Protein AF-A0A814T7W5-F1 (afdb_monomer_lite)

Organism: NCBI:txid392033

Radius of gyration: 27.61 Å; chains: 1; bounding box: 58×47×102 Å

Structure (mmCIF, N/CA/C/O backbone):
data_AF-A0A814T7W5-F1
#
_entry.id   AF-A0A814T7W5-F1
#
loop_
_atom_site.group_PDB
_atom_site.id
_atom_site.type_symbol
_atom_site.label_atom_id
_atom_site.label_alt_id
_atom_site.label_comp_id
_atom_site.label_asym_id
_atom_site.label_entity_id
_atom_site.label_seq_id
_atom_site.pdbx_PDB_ins_code
_atom_site.Cartn_x
_atom_site.Cartn_y
_atom_site.Cartn_z
_atom_site.occupancy
_atom_site.B_iso_or_equiv
_atom_site.auth_seq_id
_atom_site.auth_comp_id
_atom_site.auth_asym_id
_atom_site.auth_atom_id
_atom_site.pdbx_PDB_model_num
ATOM 1 N N . MET A 1 1 ? 24.801 23.770 -68.376 1.00 57.25 1 MET A N 1
ATOM 2 C CA . MET A 1 1 ? 23.727 23.859 -67.353 1.00 57.25 1 MET A CA 1
ATOM 3 C C . MET A 1 1 ? 23.152 22.511 -66.882 1.00 57.25 1 MET A C 1
ATOM 5 O O . MET A 1 1 ? 22.741 22.450 -65.734 1.00 57.25 1 MET A O 1
ATOM 9 N N . LYS A 1 2 ? 23.166 21.411 -67.661 1.00 54.59 2 LYS A N 1
ATOM 10 C CA . LYS A 1 2 ? 22.585 20.109 -67.235 1.00 54.59 2 LYS A CA 1
ATOM 11 C C . LYS A 1 2 ? 23.309 19.367 -66.087 1.00 54.59 2 LYS A C 1
ATOM 13 O O . LYS A 1 2 ? 22.660 18.614 -65.372 1.00 54.59 2 LYS A O 1
ATOM 18 N N . ASN A 1 3 ? 24.608 19.591 -65.860 1.00 55.88 3 ASN A N 1
ATOM 19 C CA . ASN A 1 3 ? 25.350 18.890 -64.792 1.00 55.88 3 ASN A CA 1
ATOM 20 C C . ASN A 1 3 ? 25.134 19.469 -63.383 1.00 55.88 3 ASN A C 1
ATOM 22 O O . ASN A 1 3 ? 25.285 18.747 -62.404 1.00 55.88 3 ASN A O 1
ATOM 26 N N . SER A 1 4 ? 24.729 20.738 -63.263 1.00 53.50 4 SER A N 1
ATOM 27 C CA . SER A 1 4 ? 24.514 21.379 -61.955 1.00 53.50 4 SER A CA 1
ATOM 28 C C . SER A 1 4 ? 23.212 20.910 -61.283 1.00 53.50 4 SER A C 1
ATOM 30 O O . SER A 1 4 ? 23.187 20.699 -60.074 1.00 53.50 4 SER A O 1
ATOM 32 N N . GLN A 1 5 ? 22.163 20.617 -62.063 1.00 58.25 5 GLN A N 1
ATOM 33 C CA . GLN A 1 5 ? 20.892 20.111 -61.524 1.00 58.25 5 GLN A CA 1
ATOM 34 C C . GLN A 1 5 ? 20.989 18.687 -60.947 1.00 58.25 5 GLN A C 1
ATOM 36 O O . GLN A 1 5 ? 20.278 18.377 -59.996 1.00 58.25 5 GLN A O 1
ATOM 41 N N . ARG A 1 6 ? 21.897 17.835 -61.454 1.00 60.72 6 ARG A N 1
ATOM 42 C CA . ARG A 1 6 ? 22.088 16.465 -60.934 1.00 60.72 6 ARG A CA 1
ATOM 43 C C . ARG A 1 6 ? 22.753 16.423 -59.556 1.00 60.72 6 ARG A C 1
ATOM 45 O O . ARG A 1 6 ? 22.450 15.539 -58.759 1.00 60.72 6 ARG A O 1
ATOM 52 N N . LEU A 1 7 ? 23.636 17.378 -59.262 1.00 65.00 7 LEU A N 1
ATOM 53 C CA . LEU A 1 7 ? 24.309 17.467 -57.961 1.00 65.00 7 LEU A CA 1
ATOM 54 C C . LEU A 1 7 ? 23.366 17.978 -56.866 1.00 65.00 7 LEU A C 1
ATOM 56 O O . LEU A 1 7 ? 23.460 17.535 -55.721 1.00 65.00 7 LEU A O 1
ATOM 60 N N . LEU A 1 8 ? 22.419 18.853 -57.214 1.00 66.75 8 LEU A N 1
ATOM 61 C CA . LEU A 1 8 ? 21.432 19.357 -56.258 1.00 66.75 8 LEU A CA 1
ATOM 62 C C . LEU A 1 8 ? 20.451 18.253 -55.826 1.00 66.75 8 LEU A C 1
ATOM 64 O O . LEU A 1 8 ? 20.196 18.085 -54.636 1.00 66.75 8 LEU A O 1
ATOM 68 N N . SER A 1 9 ? 19.966 17.441 -56.772 1.00 70.31 9 SER A N 1
ATOM 69 C CA . SER A 1 9 ? 19.038 16.339 -56.477 1.00 70.31 9 SER A CA 1
ATOM 70 C C . SER A 1 9 ? 19.662 15.232 -55.623 1.00 70.31 9 SER A C 1
ATOM 72 O O . SER A 1 9 ? 18.976 14.634 -54.799 1.00 70.31 9 SER A O 1
ATOM 74 N N . PHE A 1 10 ? 20.961 14.968 -55.790 1.00 75.06 10 PHE A N 1
ATOM 75 C CA . PHE A 1 10 ? 21.646 13.909 -55.045 1.00 75.06 10 PHE A CA 1
ATOM 76 C C . PHE A 1 10 ? 21.882 14.295 -53.578 1.00 75.06 10 PHE A C 1
ATOM 78 O O . PHE A 1 10 ? 21.654 13.486 -52.683 1.00 75.06 10 PHE A O 1
ATOM 85 N N . ASN A 1 11 ? 22.247 15.555 -53.318 1.00 78.69 11 ASN A N 1
ATOM 86 C CA . ASN A 1 11 ? 22.409 16.051 -51.951 1.00 78.69 11 ASN A CA 1
ATOM 87 C C . ASN A 1 11 ? 21.073 16.078 -51.195 1.00 78.69 11 ASN A C 1
ATOM 89 O O . ASN A 1 11 ? 21.017 15.626 -50.056 1.00 78.69 11 ASN A O 1
ATOM 93 N N . ILE A 1 12 ? 19.980 16.512 -51.835 1.00 81.06 12 ILE A N 1
ATOM 94 C CA . ILE A 1 12 ? 18.641 16.507 -51.217 1.00 81.06 12 ILE A CA 1
ATOM 95 C C . ILE A 1 12 ? 18.216 15.084 -50.825 1.00 81.06 12 ILE A C 1
ATOM 97 O O . ILE A 1 12 ? 17.694 14.881 -49.730 1.00 81.06 12 ILE A O 1
ATOM 101 N N . PHE A 1 13 ? 18.486 14.089 -51.675 1.00 81.75 13 PHE A N 1
ATOM 102 C CA . PHE A 1 13 ? 18.170 12.693 -51.372 1.00 81.75 13 PHE A CA 1
ATOM 103 C C . PHE A 1 13 ? 18.980 12.155 -50.182 1.00 81.75 13 PHE A C 1
ATOM 105 O O . PHE A 1 13 ? 18.421 11.481 -49.319 1.00 81.75 13 PHE A O 1
ATOM 112 N N . ILE A 1 14 ? 20.269 12.503 -50.084 1.00 86.38 14 ILE A N 1
ATOM 113 C CA . ILE A 1 14 ? 21.121 12.128 -48.945 1.00 86.38 14 ILE A CA 1
ATOM 114 C C . ILE A 1 14 ? 20.620 12.767 -47.647 1.00 86.38 14 ILE A C 1
ATOM 116 O O . ILE A 1 14 ? 20.502 12.062 -46.648 1.00 86.38 14 ILE A O 1
ATOM 120 N N . TYR A 1 15 ? 20.273 14.058 -47.652 1.00 85.38 15 TYR A N 1
ATOM 121 C CA . TYR A 1 15 ? 19.728 14.726 -46.464 1.00 85.38 15 TYR A CA 1
ATOM 122 C C . TYR A 1 15 ? 18.377 14.144 -46.038 1.00 85.38 15 TYR A C 1
ATOM 124 O O . TYR A 1 15 ? 18.146 13.962 -44.846 1.00 85.38 15 TYR A O 1
ATOM 132 N N . PHE A 1 16 ? 17.511 13.783 -46.988 1.00 84.19 16 PHE A N 1
ATOM 133 C CA . PHE A 1 16 ? 16.234 13.136 -46.685 1.00 84.19 16 PHE A CA 1
ATOM 134 C C . PHE A 1 16 ? 16.427 11.731 -46.091 1.00 84.19 16 PHE A C 1
ATOM 136 O O . PHE A 1 16 ? 15.786 11.382 -45.100 1.00 84.19 16 PHE A O 1
ATOM 143 N N . LEU A 1 17 ? 17.365 10.946 -46.634 1.00 84.56 17 LEU A N 1
ATOM 144 C CA . LEU A 1 17 ? 17.721 9.630 -46.101 1.00 84.56 17 LEU A CA 1
ATOM 145 C C . LEU A 1 17 ? 18.339 9.738 -44.695 1.00 84.56 17 LEU A C 1
ATOM 147 O O . LEU A 1 17 ? 17.974 8.974 -43.804 1.00 84.56 17 LEU A O 1
ATOM 151 N N . LEU A 1 18 ? 19.220 10.722 -44.473 1.00 83.69 18 LEU A N 1
ATOM 152 C CA . LEU A 1 18 ? 19.784 11.037 -43.157 1.00 83.69 18 LEU A CA 1
ATOM 153 C C . LEU A 1 18 ? 18.695 11.459 -42.170 1.00 83.69 18 LEU A C 1
ATOM 155 O O . LEU A 1 18 ? 18.697 10.964 -41.051 1.00 83.69 18 LEU A O 1
ATOM 159 N N . CYS A 1 19 ? 17.724 12.282 -42.575 1.00 78.56 19 CYS A N 1
ATOM 160 C CA . CYS A 1 19 ? 16.575 12.614 -41.733 1.00 78.56 19 CYS A CA 1
ATOM 161 C C . CYS A 1 19 ? 15.771 11.366 -41.350 1.00 78.56 19 CYS A C 1
ATOM 163 O O . CYS A 1 19 ? 15.458 11.209 -40.180 1.00 78.56 19 CYS A O 1
ATOM 165 N N . ILE A 1 20 ? 15.485 10.445 -42.275 1.00 79.31 20 ILE A N 1
ATOM 166 C CA . ILE A 1 20 ? 14.728 9.218 -41.958 1.00 79.31 20 ILE A CA 1
ATOM 167 C C . ILE A 1 20 ? 15.506 8.281 -41.022 1.00 79.31 20 ILE A C 1
ATOM 169 O O . ILE A 1 20 ? 14.910 7.649 -40.153 1.00 79.31 20 ILE A O 1
ATOM 173 N N . ILE A 1 21 ? 16.830 8.194 -41.169 1.00 77.81 21 ILE A N 1
ATOM 174 C CA . ILE A 1 21 ? 17.680 7.363 -40.301 1.00 77.81 21 ILE A CA 1
ATOM 175 C C . ILE A 1 21 ? 17.860 8.003 -38.915 1.00 77.81 21 ILE A C 1
ATOM 177 O O . ILE A 1 21 ? 17.952 7.281 -37.923 1.00 77.81 21 ILE A O 1
ATOM 181 N N . LEU A 1 22 ? 17.897 9.338 -38.847 1.00 73.69 22 LEU A N 1
ATOM 182 C CA . LEU A 1 22 ? 18.049 10.108 -37.610 1.00 73.69 22 LEU A CA 1
ATOM 183 C C . LEU A 1 22 ? 16.718 10.400 -36.904 1.00 73.69 22 LEU A C 1
ATOM 185 O O . LEU A 1 22 ? 16.737 10.831 -35.751 1.00 73.69 22 LEU A O 1
ATOM 189 N N . LEU A 1 23 ? 15.569 10.158 -37.546 1.00 67.31 23 LEU A N 1
ATOM 190 C CA . LEU A 1 23 ? 14.281 10.203 -36.865 1.00 67.31 23 LEU A CA 1
ATOM 191 C C . LEU A 1 23 ? 14.280 9.125 -35.769 1.00 67.31 23 LEU A C 1
ATOM 193 O O . LEU A 1 23 ? 14.539 7.951 -36.060 1.00 67.31 23 LEU A O 1
ATOM 197 N N . PRO A 1 24 ? 14.008 9.489 -34.503 1.00 64.00 24 PRO A N 1
ATOM 198 C CA . PRO A 1 24 ? 14.005 8.534 -33.408 1.00 64.00 24 PRO A CA 1
ATOM 199 C C . PRO A 1 24 ? 12.992 7.426 -33.717 1.00 64.00 24 PRO A C 1
ATOM 201 O O . PRO A 1 24 ? 11.791 7.670 -33.804 1.00 64.00 24 PRO A O 1
ATOM 204 N N . LYS A 1 25 ? 13.487 6.194 -33.895 1.00 57.28 25 LYS A N 1
ATOM 205 C CA . LYS A 1 25 ? 12.725 5.007 -34.336 1.00 57.28 25 LYS A CA 1
ATOM 206 C C . LYS A 1 25 ? 11.596 4.558 -33.397 1.00 57.28 25 LYS A C 1
ATOM 208 O O . LYS A 1 25 ? 10.996 3.515 -33.631 1.00 57.28 25 LYS A O 1
ATOM 213 N N . TYR A 1 26 ? 11.298 5.305 -32.341 1.00 60.06 26 TYR A N 1
ATOM 214 C CA . TYR A 1 26 ? 10.339 4.897 -31.328 1.00 60.06 26 TYR A CA 1
ATOM 215 C C . TYR A 1 26 ? 9.485 6.079 -30.883 1.00 60.06 26 TYR A C 1
ATOM 217 O O . TYR A 1 26 ? 9.823 6.791 -29.942 1.00 60.06 26 TYR A O 1
ATOM 225 N N . ILE A 1 27 ? 8.333 6.243 -31.535 1.00 62.88 27 ILE A N 1
ATOM 226 C CA . ILE A 1 27 ? 7.199 6.942 -30.929 1.00 62.88 27 ILE A CA 1
ATOM 227 C C . ILE A 1 27 ? 6.607 5.957 -29.918 1.00 62.88 27 ILE A C 1
ATOM 229 O O . ILE A 1 27 ? 5.872 5.043 -30.285 1.00 62.88 27 ILE A O 1
ATOM 233 N N . GLN A 1 28 ? 6.992 6.081 -28.649 1.00 64.38 28 GLN A N 1
ATOM 234 C CA . GLN A 1 28 ? 6.319 5.357 -27.575 1.00 64.38 28 GLN A CA 1
ATOM 235 C C . GLN A 1 28 ? 5.082 6.162 -27.170 1.00 64.38 28 GLN A C 1
ATOM 237 O O . GLN A 1 28 ? 5.193 7.275 -26.662 1.00 64.38 28 GLN A O 1
ATOM 242 N N . CYS A 1 29 ? 3.893 5.618 -27.433 1.00 69.94 29 CYS A N 1
ATOM 243 C CA . CYS A 1 29 ? 2.655 6.158 -26.885 1.00 69.94 29 CYS A CA 1
ATOM 244 C C . CYS A 1 29 ? 2.540 5.718 -25.424 1.00 69.94 29 CYS A C 1
ATOM 246 O O . CYS A 1 29 ? 2.520 4.521 -25.136 1.00 69.94 29 CYS A O 1
ATOM 248 N N . TYR A 1 30 ? 2.452 6.683 -24.514 1.00 76.06 30 TYR A N 1
ATOM 249 C CA . TYR A 1 30 ? 2.232 6.427 -23.095 1.00 76.06 30 TYR A CA 1
ATOM 250 C C . TYR A 1 30 ? 0.799 6.786 -22.730 1.00 76.06 30 TYR A C 1
ATOM 252 O O . TYR A 1 30 ? 0.283 7.818 -23.160 1.00 76.06 30 TYR A O 1
ATOM 260 N N . MET A 1 31 ? 0.166 5.942 -21.919 1.00 84.50 31 MET A N 1
ATOM 261 C CA . MET A 1 31 ? -1.113 6.275 -21.303 1.00 84.50 31 MET A CA 1
ATOM 262 C C . MET A 1 31 ? -0.867 6.821 -19.905 1.00 84.50 31 MET A C 1
ATOM 264 O O . MET A 1 31 ? -0.146 6.215 -19.110 1.00 84.50 31 MET A O 1
ATOM 268 N N . THR A 1 32 ? -1.459 7.978 -19.625 1.00 87.81 32 THR A N 1
ATOM 269 C CA . THR A 1 32 ? -1.480 8.550 -18.278 1.00 87.81 32 THR A CA 1
ATOM 270 C C . THR A 1 32 ? -2.564 7.884 -17.429 1.00 87.81 32 THR A C 1
ATOM 272 O O . THR A 1 32 ? -3.496 7.287 -17.970 1.00 87.81 32 THR A O 1
ATOM 275 N N . THR A 1 33 ? -2.457 7.986 -16.106 1.00 89.75 33 THR A N 1
ATOM 276 C CA . THR A 1 33 ? -3.439 7.429 -15.163 1.00 89.75 33 THR A CA 1
ATOM 277 C C . THR A 1 33 ? -4.143 8.538 -14.391 1.00 89.75 33 THR A C 1
ATOM 279 O O . THR A 1 33 ? -3.531 9.544 -14.041 1.00 89.75 33 THR A O 1
ATOM 282 N N . ILE A 1 34 ? -5.428 8.339 -14.092 1.00 91.44 34 ILE A N 1
ATOM 283 C CA . ILE A 1 34 ? -6.169 9.141 -13.114 1.00 91.44 34 ILE A CA 1
ATOM 284 C C . ILE A 1 34 ? -6.265 8.324 -11.830 1.00 91.44 34 ILE A C 1
ATOM 286 O O . ILE A 1 34 ? -6.771 7.203 -11.841 1.00 91.44 34 ILE A O 1
ATOM 290 N N . ILE A 1 35 ? -5.769 8.884 -10.733 1.00 9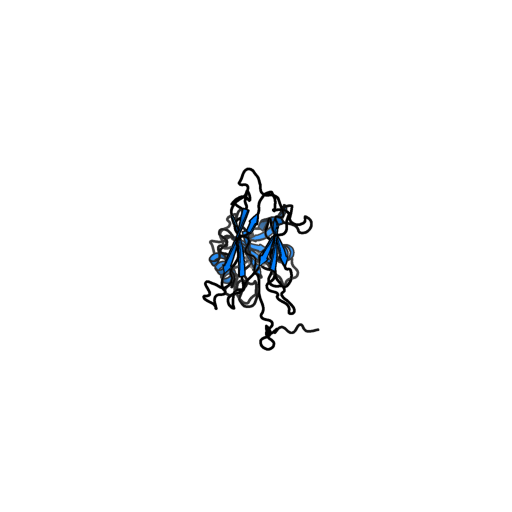2.19 35 ILE A N 1
ATOM 291 C CA . ILE A 1 35 ? -5.779 8.264 -9.413 1.00 92.19 35 ILE A CA 1
ATOM 292 C C . ILE A 1 35 ? -6.733 9.065 -8.537 1.00 92.19 35 ILE A C 1
ATOM 294 O O . ILE A 1 35 ? -6.478 10.231 -8.239 1.00 92.19 35 ILE A O 1
ATOM 298 N N . THR A 1 36 ? -7.815 8.419 -8.114 1.00 92.44 36 THR A N 1
ATOM 299 C CA . THR A 1 36 ? -8.733 8.935 -7.097 1.00 92.44 36 THR A CA 1
ATOM 300 C C . THR A 1 36 ? -8.546 8.117 -5.833 1.00 92.44 36 THR A C 1
ATOM 302 O O . THR A 1 36 ? -8.634 6.891 -5.878 1.00 92.44 36 THR A O 1
ATOM 305 N N . HIS A 1 37 ? -8.275 8.784 -4.717 1.00 90.19 37 HIS A N 1
ATOM 306 C CA . HIS A 1 37 ? -8.126 8.133 -3.423 1.00 90.19 37 HIS A CA 1
ATOM 307 C C . HIS A 1 37 ? -8.896 8.882 -2.338 1.00 90.19 37 HIS A C 1
ATOM 309 O O . HIS A 1 37 ? -9.146 10.085 -2.424 1.00 90.19 37 HIS A O 1
ATOM 315 N N . GLU A 1 38 ? -9.289 8.118 -1.328 1.00 90.12 38 GLU A N 1
ATOM 316 C CA . GLU A 1 38 ? -10.087 8.538 -0.186 1.00 90.12 38 GLU A CA 1
ATOM 317 C C . GLU A 1 38 ? -9.325 8.138 1.075 1.00 90.12 38 GLU A C 1
ATOM 319 O O . GLU A 1 38 ? -8.880 6.993 1.192 1.00 90.12 38 GLU A O 1
ATOM 324 N N . TYR A 1 39 ? -9.137 9.076 2.000 1.00 85.00 39 TYR A N 1
ATOM 325 C CA . TYR A 1 39 ? -8.422 8.826 3.249 1.00 85.00 39 TYR A CA 1
ATOM 326 C C . TYR A 1 39 ? -8.982 9.677 4.389 1.00 85.00 39 TYR A C 1
ATOM 328 O O . TYR A 1 39 ? -9.627 10.701 4.168 1.00 85.00 39 TYR A O 1
ATOM 336 N N . TYR A 1 40 ? -8.733 9.252 5.624 1.00 76.31 40 TYR A N 1
ATOM 337 C CA . TYR A 1 40 ? -9.075 10.025 6.815 1.00 76.31 40 TYR A CA 1
ATOM 338 C C . TYR A 1 40 ? -7.908 10.943 7.170 1.00 76.31 40 TYR A C 1
ATOM 340 O O . TYR A 1 40 ? -6.780 10.476 7.324 1.00 76.31 40 TYR A O 1
ATOM 348 N N . SER A 1 41 ? -8.165 12.247 7.272 1.00 72.19 41 SER A N 1
ATOM 349 C CA . SER A 1 41 ? -7.110 13.224 7.552 1.00 72.19 41 SER A CA 1
ATOM 350 C C . SER A 1 41 ? -6.902 13.410 9.062 1.00 72.19 41 SER A C 1
ATOM 352 O O . SER A 1 41 ? -7.896 13.629 9.771 1.00 72.19 41 SER A O 1
ATOM 354 N N . PRO A 1 42 ? -5.646 13.433 9.553 1.00 65.75 42 PRO A N 1
ATOM 355 C CA . PRO A 1 42 ? -5.328 13.819 10.928 1.00 65.75 42 PRO A CA 1
ATOM 356 C C . PRO A 1 42 ? -5.859 15.210 11.295 1.00 65.75 42 PRO A C 1
ATOM 358 O O . PRO A 1 42 ? -6.317 15.417 12.411 1.00 65.75 42 PRO A O 1
ATOM 361 N N . GLU A 1 43 ? -5.888 16.146 10.339 1.00 71.94 43 GLU A N 1
ATOM 362 C CA . GLU A 1 43 ? -6.405 17.512 10.540 1.00 71.94 43 GLU A CA 1
ATOM 363 C C . GLU A 1 43 ? -7.891 17.533 10.929 1.00 71.94 43 GLU A C 1
ATOM 365 O O . GLU A 1 43 ? -8.368 18.477 11.552 1.00 71.94 43 GLU A O 1
ATOM 370 N N . SER A 1 44 ? -8.625 16.476 10.573 1.00 66.50 44 SER A N 1
ATOM 371 C CA . SER A 1 44 ? -10.034 16.293 10.929 1.00 66.50 44 SER A CA 1
ATOM 372 C C . SER A 1 44 ? -10.236 15.393 12.151 1.00 66.50 44 SER A C 1
ATOM 374 O O . SER A 1 44 ? -11.350 14.920 12.373 1.00 66.50 44 SER A O 1
ATOM 376 N N . ASN A 1 45 ? -9.178 15.073 12.906 1.00 70.44 45 ASN A N 1
ATOM 377 C CA . ASN A 1 45 ? -9.191 14.020 13.929 1.00 70.44 45 ASN A CA 1
ATOM 378 C C . ASN A 1 45 ? -9.755 12.692 13.392 1.00 70.44 45 ASN A C 1
ATOM 380 O O . ASN A 1 45 ? -10.479 11.987 14.091 1.00 70.44 45 ASN A O 1
ATOM 384 N N . PHE A 1 46 ? -9.482 12.381 12.119 1.00 70.75 46 PHE A N 1
ATOM 385 C CA . PHE A 1 46 ? -9.990 11.193 11.424 1.00 70.75 46 PHE A CA 1
ATOM 386 C C . PHE A 1 46 ? -11.524 11.060 11.391 1.00 70.75 46 PHE A C 1
ATOM 388 O O . PHE A 1 46 ? -12.046 9.975 11.145 1.00 70.75 46 PHE A O 1
ATOM 395 N N . THR A 1 47 ? -12.265 12.148 11.610 1.00 65.31 47 THR A N 1
ATOM 396 C CA . THR A 1 47 ? -13.738 12.128 11.578 1.00 65.31 47 THR A CA 1
ATOM 397 C C . THR A 1 47 ? -14.286 12.273 10.163 1.00 65.31 47 THR A C 1
ATOM 399 O O . THR A 1 47 ? -15.309 11.676 9.832 1.00 65.31 47 THR A O 1
ATOM 402 N N . ASN A 1 48 ? -13.576 13.009 9.302 1.00 74.25 48 ASN A N 1
ATOM 403 C CA . ASN A 1 48 ? -14.014 13.304 7.947 1.00 74.25 48 ASN A CA 1
ATOM 404 C C . ASN A 1 48 ? -13.132 12.620 6.908 1.00 74.25 48 ASN A C 1
ATOM 406 O O . ASN A 1 48 ? -11.913 12.493 7.053 1.00 74.25 48 ASN A O 1
ATOM 410 N N . LYS A 1 49 ? -13.782 12.207 5.821 1.00 79.75 49 LYS A N 1
ATOM 411 C CA . LYS A 1 49 ? -13.103 11.656 4.657 1.00 79.75 49 LYS A CA 1
ATOM 412 C C . LYS A 1 49 ? -12.651 12.780 3.741 1.00 79.75 49 LYS A C 1
ATOM 414 O O . LYS A 1 49 ? -13.459 13.615 3.333 1.00 79.75 49 LYS A O 1
ATOM 419 N N . THR A 1 50 ? -11.380 12.752 3.382 1.00 83.88 50 THR A N 1
ATOM 420 C CA . THR A 1 50 ? -10.811 13.602 2.346 1.00 83.88 50 THR A CA 1
ATOM 421 C C . THR A 1 50 ? -10.752 12.818 1.044 1.00 83.88 50 THR A C 1
ATOM 423 O O . THR A 1 50 ? -10.359 11.652 1.025 1.00 83.88 50 THR A O 1
ATOM 426 N N . TYR A 1 51 ? -11.137 13.478 -0.046 1.00 88.75 51 TYR A N 1
ATOM 427 C CA . TYR A 1 51 ? -11.102 12.929 -1.396 1.00 88.75 51 TYR A CA 1
ATOM 428 C C . TYR A 1 51 ? -10.118 13.719 -2.234 1.00 88.75 51 TYR A C 1
ATOM 430 O O . TYR A 1 51 ? -10.146 14.949 -2.245 1.00 88.75 51 TYR A O 1
ATOM 438 N N . GLU A 1 52 ? -9.291 13.012 -2.989 1.00 89.81 52 GLU A N 1
ATOM 439 C CA . GLU A 1 52 ? -8.345 13.648 -3.886 1.00 89.81 52 GLU A CA 1
ATOM 440 C C . GLU A 1 52 ? -8.233 12.881 -5.194 1.00 89.81 52 GLU A C 1
ATOM 442 O O . GLU A 1 52 ? -8.153 11.653 -5.225 1.00 89.81 52 GLU A O 1
ATOM 447 N N . THR A 1 53 ? -8.241 13.631 -6.294 1.00 92.06 53 THR A N 1
ATOM 448 C CA . THR A 1 53 ? -8.104 13.099 -7.648 1.00 92.06 53 THR A CA 1
ATOM 449 C C . THR A 1 53 ? -6.965 13.809 -8.352 1.00 92.06 53 THR A C 1
ATOM 451 O O . THR A 1 53 ? -6.921 15.036 -8.380 1.00 92.06 53 THR A O 1
ATOM 454 N N . GLN A 1 54 ? -6.056 13.036 -8.939 1.00 90.88 54 GLN A N 1
ATOM 455 C CA . GLN A 1 54 ? -4.923 13.562 -9.688 1.00 90.88 54 GLN A CA 1
ATOM 456 C C . GLN A 1 54 ? -4.683 12.749 -10.958 1.00 90.88 54 GLN A C 1
ATOM 458 O O . GLN A 1 54 ? -4.793 11.523 -10.953 1.00 90.88 54 GLN A O 1
ATOM 463 N N . THR A 1 55 ? -4.284 13.425 -12.033 1.00 91.75 55 THR A N 1
ATOM 464 C CA . THR A 1 55 ? -3.726 12.766 -13.218 1.00 91.75 55 THR A CA 1
ATOM 465 C C . THR A 1 55 ? -2.222 12.620 -13.016 1.00 91.75 55 THR A C 1
ATOM 467 O O . THR A 1 55 ? -1.493 13.611 -13.071 1.00 91.75 55 THR A O 1
ATOM 470 N N . ASN A 1 56 ? -1.749 11.404 -12.746 1.00 89.62 56 ASN A N 1
ATOM 471 C CA . ASN A 1 56 ? -0.334 11.131 -12.519 1.00 89.62 56 ASN A CA 1
ATOM 472 C C . ASN A 1 56 ? 0.040 9.703 -12.920 1.00 89.62 56 ASN A C 1
ATOM 474 O O . ASN A 1 56 ? -0.687 8.751 -12.643 1.00 89.62 56 ASN A O 1
ATOM 478 N N . GLY A 1 57 ? 1.231 9.567 -13.493 1.00 89.44 57 GLY A N 1
ATOM 479 C CA . GLY A 1 57 ? 1.861 8.284 -13.742 1.00 89.44 57 GLY A CA 1
ATOM 480 C C . GLY A 1 57 ? 1.586 7.683 -15.113 1.00 89.44 57 GLY A C 1
ATOM 481 O O . GLY A 1 57 ? 0.639 8.054 -15.802 1.00 89.44 57 GLY A O 1
ATOM 482 N N . PHE A 1 58 ? 2.440 6.741 -15.506 1.00 90.31 58 PHE A N 1
ATOM 483 C CA . PHE A 1 58 ? 2.329 5.988 -16.750 1.00 90.31 58 PHE A CA 1
ATOM 484 C C . PHE A 1 58 ? 1.839 4.572 -16.483 1.00 90.31 58 PHE A C 1
ATOM 486 O O . PHE A 1 58 ? 2.430 3.834 -15.690 1.00 90.31 58 PHE A O 1
ATOM 493 N N . VAL A 1 59 ? 0.770 4.187 -17.180 1.00 89.38 59 VAL A N 1
ATOM 494 C CA . VAL A 1 59 ? 0.338 2.790 -17.246 1.00 89.38 59 VAL A CA 1
ATOM 495 C C . VAL A 1 59 ? 1.399 2.011 -18.017 1.00 89.38 59 VAL A C 1
ATOM 497 O O . VAL A 1 59 ? 1.870 2.467 -19.063 1.00 89.38 59 VAL A O 1
ATOM 500 N N . SER A 1 60 ? 1.781 0.835 -17.518 1.00 85.50 60 SER A N 1
ATOM 501 C CA . SER A 1 60 ? 2.681 -0.035 -18.269 1.00 85.50 60 SER A CA 1
ATOM 502 C C . SER A 1 60 ? 2.108 -0.361 -19.650 1.00 85.50 60 SER A C 1
ATOM 504 O O . SER A 1 60 ? 0.912 -0.582 -19.836 1.00 85.50 60 SER A O 1
ATOM 506 N N . THR A 1 61 ? 3.006 -0.457 -20.627 1.00 75.50 61 THR A N 1
ATOM 507 C CA . THR A 1 61 ? 2.696 -0.938 -21.981 1.00 75.50 61 THR A CA 1
ATOM 508 C C . THR A 1 61 ? 2.230 -2.397 -22.025 1.00 75.50 61 THR A C 1
ATOM 510 O O . THR A 1 61 ? 1.713 -2.840 -23.050 1.00 75.50 61 THR A O 1
ATOM 513 N N . LYS A 1 62 ? 2.407 -3.153 -20.936 1.00 69.31 62 LYS A N 1
ATOM 514 C CA . LYS A 1 62 ? 1.968 -4.542 -20.789 1.00 69.31 62 LYS A CA 1
ATOM 515 C C . LYS A 1 62 ? 1.132 -4.647 -19.520 1.00 69.31 62 LYS A C 1
ATOM 517 O O . LYS A 1 62 ? 1.574 -4.209 -18.472 1.00 69.31 62 LYS A O 1
ATOM 522 N N . GLY A 1 63 ? -0.072 -5.199 -19.602 1.00 60.75 63 GLY A N 1
ATOM 523 C CA . GLY A 1 63 ? -0.981 -5.230 -18.456 1.00 60.75 63 GLY A CA 1
ATOM 524 C C . GLY A 1 63 ? -2.429 -5.009 -18.854 1.00 60.75 63 GLY A C 1
ATOM 525 O O . GLY A 1 63 ? -2.722 -4.515 -19.945 1.00 60.75 63 GLY A O 1
ATOM 526 N N . SER A 1 64 ? -3.327 -5.352 -17.938 1.00 57.91 64 SER A N 1
ATOM 527 C CA . SER A 1 64 ? -4.746 -5.109 -18.100 1.00 57.91 64 SER A CA 1
ATOM 528 C C . SER A 1 64 ? -4.946 -3.611 -17.940 1.00 57.91 64 SER A C 1
ATOM 530 O O . SER A 1 64 ? -4.771 -3.071 -16.850 1.00 57.91 64 SER A O 1
ATOM 532 N N . GLN A 1 65 ? -5.301 -2.922 -19.025 1.00 62.91 65 GLN A N 1
ATOM 533 C CA . GLN A 1 65 ? -5.627 -1.489 -19.014 1.00 62.91 65 GLN A CA 1
ATOM 534 C C . GLN A 1 65 ? -7.024 -1.230 -18.419 1.00 62.91 65 GLN A C 1
ATOM 536 O O . GLN A 1 65 ? -7.734 -0.305 -18.805 1.00 62.91 65 GLN A O 1
ATOM 541 N N . THR A 1 66 ? -7.454 -2.097 -17.506 1.00 70.56 66 THR A N 1
ATOM 542 C CA . THR A 1 66 ? -8.762 -2.057 -16.868 1.00 70.56 66 THR A CA 1
ATOM 543 C C . THR A 1 66 ? -8.754 -1.118 -15.677 1.00 70.56 66 THR A C 1
ATOM 545 O O . THR A 1 66 ? -7.761 -0.988 -14.967 1.00 70.56 66 THR A O 1
ATOM 548 N N . ILE A 1 67 ? -9.905 -0.510 -15.421 1.00 83.31 67 ILE A N 1
ATOM 549 C CA . ILE A 1 67 ? -10.138 0.338 -14.256 1.00 83.31 67 ILE A CA 1
ATOM 550 C C . ILE A 1 67 ? -10.257 -0.550 -13.014 1.00 83.31 67 ILE A C 1
ATOM 552 O O . ILE A 1 67 ? -11.091 -1.455 -12.984 1.00 83.31 67 ILE A O 1
ATOM 556 N N . VAL A 1 68 ? -9.481 -0.250 -11.973 1.00 88.62 68 VAL A N 1
ATOM 557 C CA . VAL A 1 68 ? -9.676 -0.825 -10.635 1.00 88.62 68 VAL A CA 1
ATOM 558 C C . VAL A 1 68 ? -10.549 0.132 -9.830 1.00 88.62 68 VAL A C 1
ATOM 560 O O . VAL A 1 68 ? -10.232 1.314 -9.710 1.00 88.62 68 VAL A O 1
ATOM 563 N N . ARG A 1 69 ? -11.681 -0.359 -9.314 1.00 89.44 69 ARG A N 1
ATOM 564 C CA . ARG A 1 69 ? -12.633 0.426 -8.510 1.00 89.44 69 ARG A CA 1
ATOM 565 C C . ARG A 1 69 ? -12.656 -0.094 -7.081 1.00 89.44 69 ARG A C 1
ATOM 567 O O . ARG A 1 69 ? -12.600 -1.304 -6.878 1.00 89.44 69 ARG A O 1
ATOM 574 N N . ASN A 1 70 ? -12.793 0.821 -6.121 1.00 87.44 70 ASN A N 1
ATOM 575 C CA . ASN A 1 70 ? -12.968 0.517 -4.695 1.00 87.44 70 ASN A CA 1
ATOM 576 C C . ASN A 1 70 ? -11.886 -0.422 -4.126 1.00 87.44 70 ASN A C 1
ATOM 578 O O . ASN A 1 70 ? -12.173 -1.258 -3.269 1.00 87.44 70 ASN A O 1
ATOM 582 N N . GLY A 1 71 ? -10.655 -0.320 -4.635 1.00 87.81 71 GLY A N 1
ATOM 583 C CA . GLY A 1 71 ? -9.541 -1.129 -4.159 1.00 87.81 71 GLY A CA 1
ATOM 584 C C . GLY A 1 71 ? -8.926 -0.547 -2.891 1.00 87.81 71 GLY A C 1
ATOM 585 O O . GLY A 1 71 ? -8.712 0.662 -2.802 1.00 87.81 71 GLY A O 1
ATOM 586 N N . LYS A 1 72 ? -8.634 -1.401 -1.907 1.00 90.00 72 LYS A N 1
ATOM 587 C CA . LYS A 1 72 ? -7.956 -0.990 -0.668 1.00 90.00 72 LYS A CA 1
ATOM 588 C C . LYS A 1 72 ? -6.445 -0.945 -0.894 1.00 90.00 72 LYS A C 1
ATOM 590 O O . LYS A 1 72 ? -5.867 -1.921 -1.374 1.00 90.00 72 LYS A O 1
ATOM 595 N N . ALA A 1 73 ? -5.816 0.176 -0.555 1.00 91.50 73 ALA A N 1
ATOM 596 C CA . ALA A 1 73 ? -4.371 0.334 -0.672 1.00 91.50 73 ALA A CA 1
ATOM 597 C C . ALA A 1 73 ? -3.632 -0.458 0.418 1.00 91.50 73 ALA A C 1
ATOM 599 O O . ALA A 1 73 ? -4.085 -0.499 1.560 1.00 91.50 73 ALA A O 1
ATOM 600 N N . PHE A 1 74 ? -2.496 -1.063 0.074 1.00 90.88 74 PHE A N 1
ATOM 601 C CA . PHE A 1 74 ? -1.624 -1.749 1.029 1.00 90.88 74 PHE A CA 1
ATOM 602 C C . PHE A 1 74 ? -0.165 -1.738 0.588 1.00 90.88 74 PHE A C 1
ATOM 604 O O . PHE A 1 74 ? 0.146 -1.455 -0.571 1.00 90.88 74 PHE A O 1
ATOM 611 N N . ILE A 1 75 ? 0.727 -2.074 1.517 1.00 92.56 75 ILE A N 1
ATOM 612 C CA . ILE A 1 75 ? 2.161 -2.218 1.265 1.00 92.56 75 ILE A CA 1
ATOM 613 C C . ILE A 1 75 ? 2.602 -3.659 1.517 1.00 92.56 75 ILE A C 1
ATOM 615 O O . ILE A 1 75 ? 1.967 -4.401 2.264 1.00 92.56 75 ILE A O 1
ATOM 619 N N . LEU A 1 76 ? 3.698 -4.056 0.878 1.00 90.88 76 LEU A N 1
ATOM 620 C CA . LEU A 1 76 ? 4.368 -5.324 1.143 1.00 90.88 76 LEU A CA 1
ATOM 621 C C . LEU A 1 76 ? 5.613 -5.035 1.971 1.00 90.88 76 LEU A C 1
ATOM 623 O O . LEU A 1 76 ? 6.447 -4.259 1.520 1.00 90.88 76 LEU A O 1
ATOM 627 N N . THR A 1 77 ? 5.741 -5.668 3.135 1.00 89.38 77 THR A N 1
ATOM 628 C CA . THR A 1 77 ? 6.921 -5.547 4.005 1.00 89.38 77 THR A CA 1
ATOM 629 C C . THR A 1 77 ? 7.580 -6.913 4.144 1.00 89.38 77 THR A C 1
ATOM 631 O O . THR A 1 77 ? 6.884 -7.880 4.463 1.00 89.38 77 THR A O 1
ATOM 634 N N . ASP A 1 78 ? 8.883 -7.013 3.885 1.00 85.06 78 ASP A N 1
ATOM 635 C CA . ASP A 1 78 ? 9.654 -8.255 4.050 1.00 85.06 78 ASP A CA 1
ATOM 636 C C . ASP A 1 78 ? 10.220 -8.430 5.478 1.00 85.06 78 ASP A C 1
ATOM 638 O O . ASP A 1 78 ? 10.038 -7.578 6.349 1.00 85.06 78 ASP A O 1
ATOM 642 N N . ILE A 1 79 ? 10.926 -9.544 5.719 1.00 81.12 79 ILE A N 1
ATOM 643 C CA . ILE A 1 79 ? 11.584 -9.851 7.007 1.00 81.12 79 ILE A CA 1
ATOM 644 C C . ILE A 1 79 ? 12.637 -8.814 7.434 1.00 81.12 79 ILE A C 1
ATOM 646 O O . ILE A 1 79 ? 12.987 -8.749 8.609 1.00 81.12 79 ILE A O 1
ATOM 650 N N . ASN A 1 80 ? 13.157 -8.028 6.492 1.00 83.06 80 ASN A N 1
ATOM 651 C CA . ASN A 1 80 ? 14.194 -7.026 6.712 1.00 83.06 80 ASN A CA 1
ATOM 652 C C . ASN A 1 80 ? 13.603 -5.610 6.830 1.00 83.06 80 ASN A C 1
ATOM 654 O O . ASN A 1 80 ? 14.352 -4.649 6.998 1.00 83.06 80 ASN A O 1
ATOM 658 N N . GLY A 1 81 ? 12.277 -5.465 6.733 1.00 83.12 81 GLY A N 1
ATOM 659 C CA . GLY A 1 81 ? 11.597 -4.173 6.744 1.00 83.12 81 GLY A CA 1
ATOM 660 C C . GLY A 1 81 ? 11.650 -3.418 5.411 1.00 83.12 81 GLY A C 1
ATOM 661 O O . GLY A 1 81 ? 11.362 -2.222 5.392 1.00 83.12 81 GLY A O 1
ATOM 662 N N . ASN A 1 82 ? 12.002 -4.073 4.300 1.00 90.00 82 ASN A N 1
ATOM 663 C CA . ASN A 1 82 ? 11.985 -3.455 2.976 1.00 90.00 82 ASN A CA 1
ATOM 664 C C . ASN A 1 82 ? 10.572 -3.447 2.381 1.00 90.00 82 ASN A C 1
ATOM 666 O O . ASN A 1 82 ? 9.793 -4.382 2.573 1.00 90.00 82 ASN A O 1
ATOM 670 N N . PHE A 1 83 ? 10.285 -2.417 1.575 1.00 94.06 83 PHE A N 1
ATOM 671 C CA . PHE A 1 83 ? 8.986 -2.207 0.910 1.00 94.06 83 PHE A CA 1
ATOM 672 C C . PHE A 1 83 ? 9.047 -2.295 -0.615 1.00 94.06 83 PHE A C 1
ATOM 674 O O . PHE A 1 83 ? 8.184 -1.793 -1.345 1.00 94.06 83 PHE A O 1
ATOM 681 N N . ASP A 1 84 ? 10.121 -2.882 -1.122 1.00 95.50 84 ASP A N 1
ATOM 682 C CA . ASP A 1 84 ? 10.382 -2.988 -2.548 1.00 95.50 84 ASP A CA 1
ATOM 683 C C . ASP A 1 84 ? 9.669 -4.190 -3.192 1.00 95.50 84 ASP A C 1
ATOM 685 O O . ASP A 1 84 ? 9.641 -4.292 -4.416 1.00 95.50 84 ASP A O 1
ATOM 689 N N . GLY A 1 85 ? 9.060 -5.087 -2.411 1.00 94.38 85 GLY A N 1
ATOM 690 C CA . GLY A 1 85 ? 8.357 -6.266 -2.922 1.00 94.38 85 GLY A CA 1
ATOM 691 C C . GLY A 1 85 ? 9.268 -7.305 -3.589 1.00 94.38 85 GLY A C 1
ATOM 692 O O . GLY A 1 85 ? 8.776 -8.130 -4.364 1.00 94.38 85 GLY A O 1
ATOM 693 N N . CYS A 1 86 ? 10.579 -7.264 -3.333 1.00 96.31 86 CYS A N 1
ATOM 694 C CA . CYS A 1 86 ? 11.541 -8.218 -3.879 1.00 96.31 86 CYS A CA 1
ATOM 695 C C . CYS A 1 86 ? 11.578 -9.525 -3.078 1.00 96.31 86 CYS A C 1
ATOM 697 O O . CYS A 1 86 ? 11.574 -10.608 -3.671 1.00 96.31 86 CYS A O 1
ATOM 699 N N . GLU A 1 87 ? 11.451 -9.449 -1.754 1.00 93.62 87 GLU A N 1
ATOM 700 C CA . GLU A 1 87 ? 11.446 -10.596 -0.834 1.00 93.62 87 GLU A CA 1
ATOM 701 C C . GLU A 1 87 ? 10.047 -10.945 -0.310 1.00 93.62 87 GLU A C 1
ATOM 703 O O . GLU A 1 87 ? 9.089 -10.175 -0.467 1.00 93.62 87 GLU A O 1
ATOM 708 N N . GLN A 1 88 ? 9.880 -12.183 0.166 1.00 89.62 88 GLN A N 1
ATOM 709 C CA . GLN A 1 88 ? 8.569 -12.663 0.607 1.00 89.62 88 GLN A CA 1
ATOM 710 C C . GLN A 1 88 ? 8.057 -11.788 1.761 1.00 89.62 88 GLN A C 1
ATOM 712 O O . GLN A 1 88 ? 8.778 -11.600 2.744 1.00 89.62 88 GLN A O 1
ATOM 717 N N . PRO A 1 89 ? 6.835 -11.237 1.657 1.00 85.12 89 PRO A N 1
ATOM 718 C CA . PRO A 1 89 ? 6.300 -10.387 2.699 1.00 85.12 89 PRO A CA 1
ATOM 719 C C . PRO A 1 89 ? 5.914 -11.211 3.927 1.00 85.12 89 PRO A C 1
ATOM 721 O O . PRO A 1 89 ? 5.328 -12.287 3.811 1.00 85.12 89 PRO A O 1
ATOM 724 N N . ILE A 1 90 ? 6.205 -10.666 5.105 1.00 77.56 90 ILE A N 1
ATOM 725 C CA . ILE A 1 90 ? 5.906 -11.296 6.399 1.00 77.56 90 ILE A CA 1
ATOM 726 C C . ILE A 1 90 ? 4.457 -11.119 6.837 1.00 77.56 90 ILE A C 1
ATOM 728 O O . ILE A 1 90 ? 3.982 -11.872 7.680 1.00 77.56 90 ILE A O 1
ATOM 732 N N . ASN A 1 91 ? 3.754 -10.132 6.279 1.00 60.78 91 ASN A N 1
ATOM 733 C CA . ASN A 1 91 ? 2.431 -9.755 6.760 1.00 60.78 91 ASN A CA 1
ATOM 734 C C . ASN A 1 91 ? 1.427 -9.490 5.630 1.00 60.78 91 ASN A C 1
ATOM 736 O O . ASN A 1 91 ? 0.951 -8.362 5.472 1.00 60.78 91 ASN A O 1
ATOM 740 N N . PRO A 1 92 ? 1.107 -10.478 4.782 1.00 55.75 92 PRO A N 1
ATOM 741 C CA . PRO A 1 92 ? 0.155 -10.226 3.730 1.00 55.75 92 PRO A CA 1
ATOM 742 C C . PRO A 1 92 ? -1.257 -10.458 4.262 1.00 55.75 92 PRO A C 1
ATOM 744 O O . PRO A 1 92 ? -1.773 -11.578 4.234 1.00 55.75 92 PRO A O 1
ATOM 747 N N . MET A 1 93 ? -1.932 -9.384 4.678 1.00 61.97 93 MET A N 1
ATOM 748 C CA . MET A 1 93 ? -3.384 -9.377 4.518 1.00 61.97 93 MET A CA 1
ATOM 749 C C . MET A 1 93 ? -3.655 -9.676 3.042 1.00 61.97 93 MET A C 1
ATOM 751 O O . MET A 1 93 ? -3.224 -8.927 2.165 1.00 61.97 93 MET A O 1
ATOM 755 N N . ASN A 1 94 ? -4.328 -10.789 2.754 1.00 70.38 94 ASN A N 1
ATOM 756 C CA . ASN A 1 94 ? -4.831 -11.036 1.412 1.00 70.38 94 ASN A CA 1
ATOM 757 C C . ASN A 1 94 ? -6.013 -10.093 1.195 1.00 70.38 94 ASN A C 1
ATOM 759 O O . ASN A 1 94 ? -7.144 -10.373 1.598 1.00 70.38 94 ASN A O 1
ATOM 763 N N . ILE A 1 95 ? -5.721 -8.928 0.629 1.00 76.12 95 ILE A N 1
ATOM 764 C CA . ILE A 1 95 ? -6.727 -7.916 0.358 1.00 76.12 95 ILE A CA 1
ATOM 765 C C . ILE A 1 95 ? -7.296 -8.221 -1.015 1.00 76.12 95 ILE A C 1
ATOM 767 O O . ILE A 1 95 ? -6.732 -7.826 -2.034 1.00 76.12 95 ILE A O 1
ATOM 771 N N . ALA A 1 96 ? -8.427 -8.924 -1.040 1.00 81.19 96 ALA A N 1
ATOM 772 C CA . ALA A 1 96 ? -9.183 -9.105 -2.269 1.00 81.19 96 ALA A CA 1
ATOM 773 C C . ALA A 1 96 ? -9.455 -7.733 -2.910 1.00 81.19 96 ALA A C 1
ATOM 775 O O . ALA A 1 96 ? -9.931 -6.812 -2.242 1.00 81.19 96 ALA A O 1
ATOM 776 N N . ASN A 1 97 ? -9.143 -7.603 -4.203 1.00 86.75 97 ASN A N 1
ATOM 777 C CA . ASN A 1 97 ? -9.233 -6.343 -4.947 1.00 86.75 97 ASN A CA 1
ATOM 778 C C . ASN A 1 97 ? -8.313 -5.225 -4.404 1.00 86.75 97 ASN A C 1
ATOM 780 O O . ASN A 1 97 ? -8.651 -4.045 -4.455 1.00 86.75 97 ASN A O 1
ATOM 784 N N . GLY A 1 98 ? -7.149 -5.577 -3.853 1.00 91.88 98 GLY A N 1
ATOM 785 C CA . GLY A 1 98 ? -6.216 -4.607 -3.282 1.00 91.88 98 GLY A CA 1
ATOM 786 C C . GLY A 1 98 ? -5.423 -3.807 -4.326 1.00 91.88 98 GLY A C 1
ATOM 787 O O . GLY A 1 98 ? -5.286 -4.205 -5.486 1.00 91.88 98 GLY A O 1
ATOM 788 N N . ILE A 1 99 ? -4.853 -2.683 -3.894 1.00 94.62 99 ILE A N 1
ATOM 789 C CA . ILE A 1 99 ? -3.907 -1.869 -4.663 1.00 94.62 99 ILE A CA 1
ATOM 790 C C . ILE A 1 99 ? -2.579 -1.853 -3.907 1.00 94.62 99 ILE A C 1
ATOM 792 O O . ILE A 1 99 ? -2.461 -1.205 -2.869 1.00 94.62 99 ILE A O 1
ATOM 796 N N . ALA A 1 100 ? -1.577 -2.568 -4.414 1.00 94.94 100 ALA A N 1
ATOM 797 C CA . ALA A 1 100 ? -0.265 -2.608 -3.778 1.00 94.94 100 ALA A CA 1
ATOM 798 C C . ALA A 1 100 ? 0.543 -1.355 -4.132 1.00 94.94 100 ALA A C 1
ATOM 800 O O . ALA A 1 100 ? 0.687 -1.029 -5.312 1.00 94.94 100 ALA A O 1
ATOM 801 N N . ILE A 1 101 ? 1.112 -0.681 -3.135 1.00 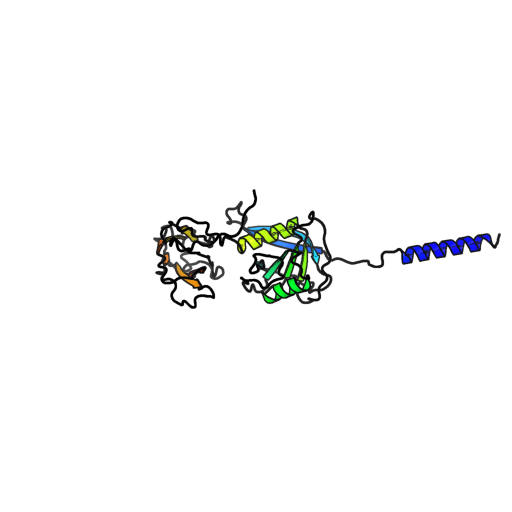96.75 101 ILE A N 1
ATOM 802 C CA . ILE A 1 101 ? 2.017 0.457 -3.326 1.00 96.75 101 ILE A CA 1
ATOM 803 C C . ILE A 1 101 ? 3.440 -0.003 -3.014 1.00 96.75 101 ILE A C 1
ATOM 805 O O . ILE A 1 101 ? 3.726 -0.434 -1.899 1.00 96.75 101 ILE A O 1
ATOM 809 N N . ILE A 1 102 ? 4.328 0.056 -4.009 1.00 96.69 102 ILE A N 1
ATOM 810 C CA . ILE A 1 102 ? 5.643 -0.596 -3.963 1.00 96.69 102 ILE A CA 1
ATOM 811 C C . ILE A 1 102 ? 6.755 0.382 -4.339 1.00 96.69 102 ILE A C 1
ATOM 813 O O . ILE A 1 102 ? 6.655 1.134 -5.311 1.00 96.69 102 ILE A O 1
ATOM 817 N N . GLN A 1 103 ? 7.864 0.324 -3.606 1.00 96.56 103 GLN A N 1
ATOM 818 C CA . GLN A 1 103 ? 9.065 1.090 -3.923 1.00 96.56 103 GLN A CA 1
ATOM 819 C C . GLN A 1 103 ? 9.841 0.480 -5.105 1.00 96.56 103 GLN A C 1
ATOM 821 O O . GLN A 1 103 ? 10.090 -0.732 -5.189 1.00 96.56 103 GLN A O 1
ATOM 826 N N . ARG A 1 104 ? 10.294 1.329 -6.032 1.00 95.88 104 ARG A N 1
ATOM 827 C CA . ARG A 1 104 ? 11.323 0.964 -7.013 1.00 95.88 104 ARG A CA 1
ATOM 828 C C . ARG A 1 104 ? 12.659 0.752 -6.290 1.00 95.88 104 ARG A C 1
ATOM 830 O O . ARG A 1 104 ? 13.002 1.501 -5.385 1.00 95.88 104 ARG A O 1
ATOM 837 N N . GLY A 1 105 ? 13.427 -0.245 -6.732 1.00 93.06 105 GLY A N 1
ATOM 838 C CA . GLY A 1 105 ? 14.712 -0.621 -6.129 1.00 93.06 105 GLY A CA 1
ATOM 839 C C . GLY A 1 105 ? 14.734 -2.092 -5.715 1.00 93.06 105 GLY A C 1
ATOM 840 O O . GLY A 1 105 ? 14.021 -2.900 -6.315 1.00 93.06 105 GLY A O 1
ATOM 841 N N . GLY A 1 106 ? 15.544 -2.438 -4.712 1.00 91.31 106 GLY A N 1
ATOM 842 C CA . GLY A 1 106 ? 15.527 -3.768 -4.082 1.00 91.31 106 GLY A CA 1
ATOM 843 C C . GLY A 1 106 ? 16.180 -4.903 -4.870 1.00 91.31 106 GLY A C 1
ATOM 844 O O . GLY A 1 106 ? 15.995 -6.068 -4.550 1.00 91.31 106 GLY A O 1
ATOM 845 N N . ASN A 1 107 ? 16.918 -4.584 -5.937 1.00 94.69 107 ASN A N 1
ATOM 846 C CA . ASN A 1 107 ? 17.588 -5.574 -6.787 1.00 94.69 107 ASN A CA 1
ATOM 847 C C . ASN A 1 107 ? 16.650 -6.644 -7.396 1.00 94.69 107 ASN A C 1
ATOM 849 O O . ASN A 1 107 ? 17.047 -7.784 -7.627 1.00 94.69 107 ASN A O 1
ATOM 853 N N . CYS A 1 108 ? 15.401 -6.280 -7.701 1.00 96.00 108 CYS A N 1
ATOM 854 C CA . CYS A 1 108 ? 14.487 -7.133 -8.456 1.00 96.00 108 CYS A CA 1
ATOM 855 C C . CYS A 1 108 ? 13.757 -6.365 -9.565 1.00 96.00 108 CYS A C 1
ATOM 857 O O . CYS A 1 108 ? 13.688 -5.133 -9.581 1.00 96.00 108 CYS A O 1
ATOM 859 N N . THR A 1 109 ? 13.209 -7.105 -10.527 1.00 96.38 109 THR A N 1
ATOM 860 C CA . THR A 1 109 ? 12.510 -6.531 -11.684 1.00 96.38 109 THR A CA 1
ATOM 861 C C . THR A 1 109 ? 11.083 -6.105 -11.333 1.00 96.38 109 THR A C 1
ATOM 863 O O . THR A 1 109 ? 10.485 -6.616 -10.386 1.00 96.38 109 THR A O 1
ATOM 866 N N . PHE A 1 110 ? 10.481 -5.226 -12.144 1.00 95.56 110 PHE A N 1
ATOM 867 C CA . PHE A 1 110 ? 9.058 -4.887 -12.008 1.00 95.56 110 PHE A CA 1
ATOM 868 C C . PHE A 1 110 ? 8.157 -6.125 -12.091 1.00 95.56 110 PHE A C 1
ATOM 870 O O . PHE A 1 110 ? 7.190 -6.217 -11.341 1.00 95.56 110 PHE A O 1
ATOM 877 N N . SER A 1 111 ? 8.499 -7.108 -12.935 1.00 95.31 111 SER A N 1
ATOM 878 C CA . SER A 1 111 ? 7.768 -8.378 -12.999 1.00 95.31 111 SER A CA 1
ATOM 879 C C . SER A 1 111 ? 7.703 -9.074 -11.644 1.00 95.31 111 SER A C 1
ATOM 881 O O . SER A 1 111 ? 6.621 -9.486 -11.246 1.00 95.31 111 SER A O 1
ATOM 883 N N . VAL A 1 112 ? 8.826 -9.171 -10.922 1.00 96.25 112 VAL A N 1
ATOM 884 C CA . VAL A 1 112 ? 8.866 -9.813 -9.597 1.00 96.25 112 VAL A CA 1
ATOM 885 C C . VAL A 1 112 ? 7.942 -9.087 -8.624 1.00 96.25 112 VAL A C 1
ATOM 887 O O . VAL A 1 112 ? 7.091 -9.728 -8.013 1.00 96.25 112 VAL A O 1
ATOM 890 N N . LYS A 1 113 ? 8.044 -7.755 -8.553 1.00 96.31 113 LYS A N 1
ATOM 891 C CA . LYS A 1 113 ? 7.220 -6.909 -7.673 1.00 96.31 113 LYS A CA 1
ATOM 892 C C . LYS A 1 113 ? 5.726 -7.095 -7.941 1.00 96.31 113 LYS A C 1
ATOM 894 O O . LYS A 1 113 ? 4.940 -7.323 -7.026 1.00 96.31 113 LYS A O 1
ATOM 899 N N . ILE A 1 114 ? 5.345 -7.038 -9.216 1.00 95.38 114 ILE A N 1
ATOM 900 C CA . ILE A 1 114 ? 3.953 -7.148 -9.659 1.00 95.38 114 ILE A CA 1
ATOM 901 C C . ILE A 1 114 ? 3.400 -8.553 -9.401 1.00 95.38 114 ILE A C 1
ATOM 903 O O . ILE A 1 114 ? 2.288 -8.696 -8.896 1.00 95.38 114 ILE A O 1
ATOM 907 N N . THR A 1 115 ? 4.178 -9.597 -9.699 1.00 94.75 115 THR A N 1
ATOM 908 C CA . THR A 1 115 ? 3.787 -10.983 -9.413 1.00 94.75 115 THR A CA 1
ATOM 909 C C . THR A 1 115 ? 3.603 -11.196 -7.915 1.00 94.75 115 THR A C 1
ATOM 911 O O . THR A 1 115 ? 2.621 -11.817 -7.513 1.00 94.75 115 THR A O 1
ATOM 914 N N . ARG A 1 116 ? 4.500 -10.645 -7.086 1.00 94.06 116 ARG A N 1
ATOM 915 C CA . ARG A 1 116 ? 4.397 -10.725 -5.627 1.00 94.06 116 ARG A CA 1
ATOM 916 C C . ARG A 1 116 ? 3.115 -10.060 -5.137 1.00 94.06 116 ARG A C 1
ATOM 918 O O . ARG A 1 116 ? 2.341 -10.692 -4.438 1.00 94.06 116 ARG A O 1
ATOM 925 N N . ALA A 1 117 ? 2.832 -8.836 -5.571 1.00 94.00 117 ALA A N 1
ATOM 926 C CA . ALA A 1 117 ? 1.588 -8.149 -5.226 1.00 94.00 117 ALA A CA 1
ATOM 927 C C . ALA A 1 117 ? 0.339 -8.949 -5.613 1.00 94.00 117 ALA A C 1
ATOM 929 O O . ALA A 1 117 ? -0.579 -9.097 -4.805 1.00 94.00 117 ALA A O 1
ATOM 930 N N . LYS A 1 118 ? 0.324 -9.518 -6.825 1.00 92.69 118 LYS A N 1
ATOM 931 C CA . LYS A 1 118 ? -0.780 -10.353 -7.317 1.00 92.69 118 LYS A CA 1
ATOM 932 C C . LYS A 1 118 ? -1.016 -11.580 -6.428 1.00 92.69 118 LYS A C 1
ATOM 934 O O . LYS A 1 118 ? -2.165 -11.915 -6.160 1.00 92.69 118 LYS A O 1
ATOM 939 N N . GLN A 1 119 ? 0.048 -12.226 -5.939 1.00 92.12 119 GLN A N 1
ATOM 940 C CA . GLN A 1 119 ? -0.054 -13.366 -5.011 1.00 92.12 119 GLN A CA 1
ATOM 941 C C . GLN A 1 119 ? -0.768 -13.008 -3.699 1.00 92.12 119 GLN A C 1
ATOM 943 O O . GLN A 1 119 ? -1.321 -13.893 -3.053 1.00 92.12 119 GLN A O 1
ATOM 948 N N . TYR A 1 120 ? -0.804 -11.723 -3.341 1.00 90.94 120 TYR A N 1
ATOM 949 C CA . TYR A 1 120 ? -1.421 -11.214 -2.117 1.00 90.94 120 TYR A CA 1
ATOM 950 C C . TYR A 1 120 ? -2.695 -10.396 -2.367 1.00 90.94 120 TYR A C 1
ATOM 952 O O . TYR A 1 120 ? -3.060 -9.539 -1.567 1.00 90.94 120 TYR A O 1
ATOM 960 N N . GLY A 1 121 ? -3.387 -10.675 -3.477 1.00 91.50 121 GLY A N 1
ATOM 961 C CA . GLY A 1 121 ? -4.729 -10.149 -3.747 1.00 91.50 121 GLY A CA 1
ATOM 962 C C . GLY A 1 121 ? -4.765 -8.826 -4.513 1.00 91.50 121 GLY A C 1
ATOM 963 O O . GLY A 1 121 ? -5.850 -8.301 -4.781 1.00 91.50 121 GLY A O 1
ATOM 964 N N . ALA A 1 122 ? -3.606 -8.296 -4.924 1.00 93.06 122 ALA A N 1
ATOM 965 C CA . ALA A 1 122 ? -3.568 -7.061 -5.695 1.00 93.06 122 ALA A CA 1
ATOM 966 C C . ALA A 1 122 ? -4.267 -7.218 -7.054 1.00 93.06 122 ALA A C 1
ATOM 968 O O . ALA A 1 122 ? -3.952 -8.110 -7.842 1.00 93.06 122 ALA A O 1
ATOM 969 N N . SER A 1 123 ? -5.177 -6.292 -7.342 1.00 92.38 123 SER A N 1
ATOM 970 C CA . SER A 1 123 ? -5.769 -6.063 -8.666 1.00 92.38 123 SER A CA 1
ATOM 971 C C . SER A 1 123 ? -5.134 -4.868 -9.387 1.00 92.38 123 SER A C 1
ATOM 973 O O . SER A 1 123 ? -5.270 -4.733 -10.604 1.00 92.38 123 SER A O 1
ATOM 975 N N . ALA A 1 124 ? -4.381 -4.039 -8.656 1.00 94.44 124 ALA A N 1
ATOM 976 C CA . ALA A 1 124 ? -3.510 -3.007 -9.208 1.00 94.44 124 ALA A CA 1
ATOM 977 C C . ALA A 1 124 ? -2.195 -2.895 -8.424 1.00 94.44 124 ALA A C 1
ATOM 979 O O . ALA A 1 124 ? -2.134 -3.219 -7.237 1.00 94.44 124 ALA A O 1
ATOM 980 N N . VAL A 1 125 ? -1.163 -2.372 -9.081 1.00 95.38 125 VAL A N 1
ATOM 981 C CA . VAL A 1 125 ? 0.113 -2.004 -8.463 1.00 95.38 125 VAL A CA 1
ATOM 982 C C . VAL A 1 125 ? 0.469 -0.572 -8.836 1.00 95.38 125 VAL A C 1
ATOM 984 O O . VAL A 1 125 ? 0.450 -0.203 -10.011 1.00 95.38 125 VAL A O 1
ATOM 987 N N . ILE A 1 126 ? 0.833 0.217 -7.831 1.00 96.50 126 ILE A N 1
ATOM 988 C CA . ILE A 1 126 ? 1.407 1.552 -7.975 1.00 96.50 126 ILE A CA 1
ATOM 989 C C . ILE A 1 126 ? 2.878 1.462 -7.572 1.00 96.50 126 ILE A C 1
ATOM 991 O O . ILE A 1 126 ? 3.198 1.138 -6.430 1.00 96.50 126 ILE A O 1
ATOM 995 N N . ILE A 1 127 ? 3.778 1.747 -8.508 1.00 96.69 127 ILE A N 1
ATOM 996 C CA . ILE A 1 127 ? 5.223 1.771 -8.275 1.00 96.69 127 ILE A CA 1
ATOM 997 C C . ILE A 1 127 ? 5.711 3.215 -8.288 1.00 96.69 127 ILE A C 1
ATOM 999 O O . ILE A 1 127 ? 5.350 3.984 -9.177 1.00 96.69 127 ILE A O 1
ATOM 1003 N N . TYR A 1 128 ? 6.551 3.580 -7.324 1.00 96.06 128 TYR A N 1
ATOM 1004 C CA . TYR A 1 128 ? 7.153 4.912 -7.254 1.00 96.06 128 TYR A CA 1
ATOM 1005 C C . TYR A 1 128 ? 8.650 4.844 -6.950 1.00 96.06 128 TYR A C 1
ATOM 1007 O O . TYR A 1 128 ? 9.142 3.860 -6.396 1.00 96.06 128 TYR A O 1
ATOM 1015 N N . ASP A 1 129 ? 9.383 5.896 -7.309 1.00 94.19 129 ASP A N 1
ATOM 1016 C CA . ASP A 1 129 ? 10.807 6.027 -6.996 1.00 94.19 129 ASP A CA 1
ATOM 1017 C C . ASP A 1 129 ? 11.016 6.861 -5.729 1.00 94.19 129 ASP A C 1
ATOM 1019 O O . ASP A 1 129 ? 10.717 8.058 -5.749 1.00 94.19 129 ASP A O 1
ATOM 1023 N N . PRO A 1 130 ? 11.529 6.287 -4.629 1.00 90.31 130 PRO A N 1
ATOM 1024 C CA . PRO A 1 130 ? 11.779 7.068 -3.425 1.00 90.31 130 PRO A CA 1
ATOM 1025 C C . PRO A 1 130 ? 13.063 7.916 -3.504 1.00 90.31 130 PRO A C 1
ATOM 1027 O O . PRO A 1 130 ? 13.217 8.829 -2.694 1.00 90.31 130 PRO A O 1
ATOM 1030 N N . PHE A 1 131 ? 13.970 7.657 -4.455 1.00 84.00 131 PHE A N 1
ATOM 1031 C CA . PHE A 1 131 ? 15.333 8.206 -4.454 1.00 84.00 131 PHE A CA 1
ATOM 1032 C C . PHE A 1 131 ? 15.555 9.353 -5.453 1.00 84.00 131 PHE A C 1
ATOM 1034 O O . PHE A 1 131 ? 16.424 10.192 -5.226 1.00 84.00 131 PHE A O 1
ATOM 1041 N N . HIS A 1 132 ? 14.775 9.438 -6.534 1.00 79.75 132 HIS A N 1
ATOM 1042 C CA . HIS A 1 132 ? 14.966 10.469 -7.567 1.00 79.75 132 HIS A CA 1
ATOM 1043 C C . HIS A 1 132 ? 14.265 11.808 -7.246 1.00 79.75 132 HIS A C 1
ATOM 1045 O O . HIS A 1 132 ? 13.376 11.891 -6.391 1.00 79.75 132 HIS A O 1
ATOM 1051 N N . SER A 1 133 ? 14.683 12.874 -7.947 1.00 68.31 133 SER A N 1
ATOM 1052 C CA . SER A 1 133 ? 14.288 14.289 -7.755 1.00 68.31 133 SER A CA 1
ATOM 1053 C C . SER A 1 133 ? 12.796 14.588 -7.968 1.00 68.31 133 SER A C 1
ATOM 1055 O O . SER A 1 133 ? 12.317 15.651 -7.587 1.00 68.31 133 SER A O 1
ATOM 1057 N N . GLY A 1 134 ? 12.036 13.626 -8.491 1.00 64.44 134 GLY A N 1
ATOM 1058 C CA . GLY A 1 134 ? 10.633 13.463 -8.122 1.00 64.44 134 GLY A CA 1
ATOM 1059 C C . GLY A 1 134 ? 9.599 13.659 -9.221 1.00 64.44 134 GLY A C 1
ATOM 1060 O O . GLY A 1 134 ? 8.440 13.344 -8.978 1.00 64.44 134 GLY A O 1
ATOM 1061 N N . LEU A 1 135 ? 9.982 14.083 -10.428 1.00 80.00 135 LEU A N 1
ATOM 1062 C CA . LEU A 1 135 ? 9.029 14.271 -11.537 1.00 80.00 135 LEU A CA 1
ATOM 1063 C C . LEU A 1 135 ? 9.226 13.308 -12.712 1.00 80.00 135 LEU A C 1
ATOM 1065 O O . LEU A 1 135 ? 8.374 13.239 -13.599 1.00 80.00 135 LEU A O 1
ATOM 1069 N N . GLU A 1 136 ? 10.322 12.556 -12.723 1.00 85.00 136 GLU A N 1
ATOM 1070 C CA . GLU A 1 136 ? 10.606 11.603 -13.789 1.00 85.00 136 GLU A CA 1
ATOM 1071 C C . GLU A 1 136 ? 9.651 10.411 -13.737 1.00 85.00 136 GLU A C 1
ATOM 1073 O O . GLU A 1 136 ? 9.405 9.816 -12.684 1.00 85.00 136 GLU A O 1
ATOM 1078 N N . LEU A 1 137 ? 9.137 10.052 -14.908 1.00 85.31 137 LEU A N 1
ATOM 1079 C CA . LEU A 1 137 ? 8.320 8.869 -15.112 1.00 85.31 137 LEU A CA 1
ATOM 1080 C C . LEU A 1 137 ? 9.090 7.875 -15.971 1.00 85.31 137 LEU A C 1
ATOM 1082 O O . LEU A 1 137 ? 9.695 8.241 -16.978 1.00 85.31 137 LEU A O 1
ATOM 1086 N N . TYR A 1 138 ? 9.035 6.608 -15.576 1.00 85.50 138 TYR A N 1
ATOM 1087 C CA . TYR A 1 138 ? 9.704 5.521 -16.272 1.00 85.50 138 TYR A CA 1
ATOM 1088 C C . TYR A 1 138 ? 8.668 4.562 -16.841 1.00 85.50 138 TYR A C 1
ATOM 1090 O O . TYR A 1 138 ? 7.686 4.218 -16.183 1.00 85.50 138 TYR A O 1
ATOM 1098 N N . ASN A 1 139 ? 8.906 4.091 -18.062 1.00 85.56 139 ASN A N 1
ATOM 1099 C CA . ASN A 1 139 ? 8.108 3.006 -18.610 1.00 85.56 139 ASN A CA 1
ATO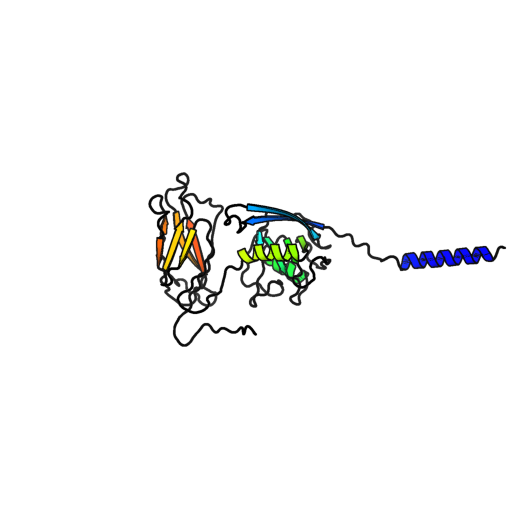M 1100 C C . ASN A 1 139 ? 8.483 1.697 -17.905 1.00 85.56 139 ASN A C 1
ATOM 1102 O O . ASN A 1 139 ? 9.654 1.313 -17.860 1.00 85.56 139 ASN A O 1
ATOM 1106 N N . MET A 1 140 ? 7.486 1.000 -17.368 1.00 89.31 140 MET A N 1
ATOM 1107 C CA . MET A 1 140 ? 7.704 -0.287 -16.722 1.00 89.31 140 MET A CA 1
ATOM 1108 C C . MET A 1 140 ? 7.660 -1.408 -17.750 1.00 89.31 140 MET A C 1
ATOM 1110 O O . MET A 1 140 ? 6.612 -1.702 -18.324 1.00 89.31 140 MET A O 1
ATOM 1114 N N . LEU A 1 141 ? 8.789 -2.086 -17.928 1.00 87.94 141 LEU A N 1
ATOM 1115 C CA . LEU A 1 141 ? 8.864 -3.316 -18.706 1.00 87.94 141 LEU A CA 1
ATOM 1116 C C . LEU A 1 141 ? 8.641 -4.520 -17.781 1.00 87.94 141 LEU A C 1
ATOM 1118 O O . LEU A 1 141 ? 9.456 -4.791 -16.900 1.00 87.94 141 LEU A O 1
ATOM 1122 N N . HIS A 1 142 ? 7.540 -5.243 -17.988 1.00 90.00 142 HIS A N 1
ATOM 1123 C CA . HIS A 1 142 ? 7.235 -6.501 -17.301 1.00 90.00 142 HIS A CA 1
ATOM 1124 C C . HIS A 1 142 ? 6.417 -7.445 -18.190 1.00 90.00 142 HIS A C 1
ATOM 1126 O O . HIS A 1 142 ? 5.934 -7.063 -19.251 1.00 90.00 142 HIS A O 1
ATOM 1132 N N . ASN A 1 143 ? 6.271 -8.701 -17.773 1.00 86.75 143 ASN A N 1
ATOM 1133 C CA . ASN A 1 143 ? 5.529 -9.746 -18.492 1.00 86.75 143 ASN A CA 1
ATOM 1134 C C . ASN A 1 143 ? 4.142 -10.052 -17.896 1.00 86.75 143 ASN A C 1
ATOM 1136 O O . ASN A 1 143 ? 3.428 -10.880 -18.446 1.00 86.75 143 ASN A O 1
ATOM 1140 N N . ASN A 1 144 ? 3.744 -9.387 -16.808 1.00 83.75 144 ASN A N 1
ATOM 1141 C CA . ASN A 1 144 ? 2.416 -9.562 -16.211 1.00 83.75 144 ASN A CA 1
ATOM 1142 C C . ASN A 1 144 ? 1.334 -8.795 -16.993 1.00 83.75 144 ASN A C 1
ATOM 1144 O O . ASN A 1 144 ? 1.310 -7.569 -16.941 1.00 83.75 144 ASN A O 1
ATOM 1148 N N . SER A 1 145 ? 0.446 -9.503 -17.697 1.00 82.88 145 SER A N 1
ATOM 1149 C CA . SER A 1 145 ? -0.646 -8.920 -18.499 1.00 82.88 145 SER A CA 1
ATOM 1150 C C . SER A 1 145 ? -1.954 -8.716 -17.738 1.00 82.88 145 SER A C 1
ATOM 1152 O O . SER A 1 145 ? -2.833 -8.038 -18.247 1.00 82.88 145 SER A O 1
ATOM 1154 N N . ASP A 1 146 ? -2.107 -9.283 -16.543 1.00 86.25 146 ASP A N 1
ATOM 1155 C CA . ASP A 1 146 ? -3.447 -9.461 -15.950 1.00 86.25 146 ASP A CA 1
ATOM 1156 C C . ASP A 1 146 ? -3.759 -8.469 -14.826 1.00 86.25 146 ASP A C 1
ATOM 1158 O O . ASP A 1 146 ? -4.790 -8.570 -14.171 1.00 86.25 146 ASP A O 1
ATOM 1162 N N . ILE A 1 147 ? -2.842 -7.545 -14.553 1.00 90.56 147 ILE A N 1
ATOM 1163 C CA . ILE A 1 147 ? -2.927 -6.617 -13.427 1.00 90.56 147 ILE A CA 1
ATOM 1164 C C . ILE A 1 147 ? -2.566 -5.213 -13.898 1.00 90.56 147 ILE A C 1
ATOM 1166 O O . ILE A 1 147 ? -1.599 -5.028 -14.646 1.00 90.56 147 ILE A O 1
ATOM 1170 N N . LEU A 1 148 ? -3.356 -4.226 -13.476 1.00 92.44 148 LEU A N 1
ATOM 1171 C CA . LEU A 1 148 ? -3.078 -2.828 -13.783 1.00 92.44 148 LEU A CA 1
ATOM 1172 C C . LEU A 1 148 ? -1.793 -2.419 -13.059 1.00 92.44 148 LEU A C 1
ATOM 1174 O O . LEU A 1 148 ? -1.699 -2.538 -11.841 1.00 92.44 148 LEU A O 1
ATOM 1178 N N . SER A 1 149 ? -0.804 -1.937 -13.803 1.00 93.94 149 SER A N 1
ATOM 1179 C CA . SER A 1 149 ? 0.492 -1.546 -13.248 1.00 93.94 149 SER A CA 1
ATOM 1180 C C . SER A 1 149 ? 0.802 -0.115 -13.658 1.00 93.94 149 SER A C 1
ATOM 1182 O O . SER A 1 149 ? 0.882 0.183 -14.852 1.00 93.94 149 SER A O 1
ATOM 1184 N N . VAL A 1 150 ? 0.976 0.766 -12.675 1.00 94.25 150 VAL A N 1
ATOM 1185 C CA . VAL A 1 150 ? 1.178 2.204 -12.878 1.00 94.25 150 VAL A CA 1
ATOM 1186 C C . VAL A 1 150 ? 2.476 2.645 -12.220 1.00 94.25 150 VAL A C 1
ATOM 1188 O O . VAL A 1 150 ? 2.726 2.329 -11.060 1.00 94.25 150 VAL A O 1
ATOM 1191 N N . TYR A 1 151 ? 3.294 3.394 -12.953 1.00 94.69 151 TYR A N 1
ATOM 1192 C CA . TYR A 1 151 ? 4.458 4.076 -12.401 1.00 94.69 151 TYR A CA 1
ATOM 1193 C C . TYR A 1 151 ? 4.110 5.530 -12.126 1.00 94.69 151 TYR A C 1
ATOM 1195 O O . TYR A 1 151 ? 3.725 6.226 -13.059 1.00 94.69 151 TYR A O 1
ATOM 1203 N N . VAL A 1 152 ? 4.264 6.008 -10.896 1.00 94.94 152 VAL A N 1
ATOM 1204 C CA . VAL A 1 152 ? 3.897 7.378 -10.509 1.00 94.94 152 VAL A CA 1
ATOM 1205 C C . VAL A 1 152 ? 5.109 8.209 -10.106 1.00 94.94 152 VAL A C 1
ATOM 1207 O O . VAL A 1 152 ? 6.168 7.688 -9.753 1.00 94.94 152 VAL A O 1
ATOM 1210 N N . GLN A 1 153 ? 4.937 9.528 -10.142 1.00 94.06 153 GLN A N 1
ATOM 1211 C CA . GLN A 1 153 ? 5.930 10.470 -9.640 1.00 94.06 153 GLN A CA 1
ATOM 1212 C C . GLN A 1 153 ? 6.111 10.327 -8.124 1.00 94.06 153 GLN A C 1
ATOM 1214 O O . GLN A 1 153 ? 5.200 9.920 -7.398 1.00 94.06 153 GLN A O 1
ATOM 1219 N N . ARG A 1 154 ? 7.287 10.709 -7.619 1.00 93.81 154 ARG A N 1
ATOM 1220 C CA . ARG A 1 154 ? 7.628 10.548 -6.199 1.00 93.81 154 ARG A CA 1
ATOM 1221 C C . ARG A 1 154 ? 6.672 11.285 -5.251 1.00 93.81 154 ARG A C 1
ATOM 1223 O O . ARG A 1 154 ? 6.252 10.640 -4.298 1.00 93.81 154 ARG A O 1
ATOM 1230 N N . PRO A 1 155 ? 6.291 12.566 -5.458 1.00 93.12 155 PRO A N 1
ATOM 1231 C CA . PRO A 1 155 ? 5.444 13.277 -4.500 1.00 93.12 155 PRO A CA 1
ATOM 1232 C C . PRO A 1 155 ? 4.122 12.560 -4.215 1.00 93.12 155 PRO A C 1
ATOM 1234 O O . PRO A 1 155 ? 3.758 12.386 -3.055 1.00 93.12 155 PRO A O 1
ATOM 1237 N N . ILE A 1 156 ? 3.437 12.079 -5.259 1.00 92.75 156 ILE A N 1
ATOM 1238 C CA . ILE A 1 156 ? 2.197 11.317 -5.091 1.00 92.75 156 ILE A CA 1
ATOM 1239 C C . ILE A 1 156 ? 2.479 9.904 -4.567 1.00 92.75 156 ILE A C 1
ATOM 1241 O O . ILE A 1 156 ? 1.812 9.456 -3.642 1.00 92.75 156 ILE A O 1
ATOM 1245 N N . GLY A 1 157 ? 3.498 9.218 -5.096 1.00 94.75 157 GLY A N 1
ATOM 1246 C CA . GLY A 1 157 ? 3.830 7.848 -4.710 1.00 94.75 157 GLY A CA 1
ATOM 1247 C C . GLY A 1 157 ? 4.232 7.718 -3.244 1.00 94.75 157 GLY A C 1
ATOM 1248 O O . GLY A 1 157 ? 3.679 6.888 -2.532 1.00 94.75 157 GLY A O 1
ATOM 1249 N N . SER A 1 158 ? 5.125 8.587 -2.765 1.00 93.06 158 SER A N 1
ATOM 1250 C CA . SER A 1 158 ? 5.530 8.656 -1.358 1.00 93.06 158 SER A CA 1
ATOM 1251 C C . SER A 1 158 ? 4.362 8.997 -0.439 1.00 93.06 158 SER A C 1
ATOM 1253 O O . SER A 1 158 ? 4.271 8.444 0.652 1.00 93.06 158 SER A O 1
ATOM 1255 N N . ARG A 1 159 ? 3.454 9.879 -0.867 1.00 91.94 159 ARG A N 1
ATOM 1256 C CA . ARG A 1 159 ? 2.278 10.236 -0.070 1.00 91.94 159 ARG A CA 1
ATOM 1257 C C . ARG A 1 159 ? 1.293 9.078 0.039 1.00 91.94 159 ARG A C 1
ATOM 1259 O O . ARG A 1 159 ? 0.896 8.744 1.147 1.00 91.94 159 ARG A O 1
ATOM 1266 N N . LEU A 1 160 ? 0.941 8.445 -1.081 1.00 93.38 160 LEU A N 1
ATOM 1267 C CA . LEU A 1 160 ? 0.089 7.252 -1.087 1.00 93.38 160 LEU A CA 1
ATOM 1268 C C . LEU A 1 160 ? 0.722 6.128 -0.263 1.00 93.38 160 LEU A C 1
ATOM 1270 O O . LEU A 1 160 ? 0.031 5.476 0.515 1.00 93.38 160 LEU A O 1
ATOM 1274 N N . PHE A 1 161 ? 2.035 5.933 -0.407 1.00 93.56 161 PHE A N 1
ATOM 1275 C CA . PHE A 1 161 ? 2.788 4.971 0.384 1.00 93.56 161 PHE A CA 1
ATOM 1276 C C . PHE A 1 161 ? 2.683 5.276 1.872 1.00 93.56 161 PHE A C 1
ATOM 1278 O O . PHE A 1 161 ? 2.348 4.370 2.612 1.00 93.56 161 PHE A O 1
ATOM 1285 N N . ASN A 1 162 ? 2.898 6.519 2.310 1.00 89.38 162 ASN A N 1
ATOM 1286 C CA . ASN A 1 162 ? 2.775 6.883 3.722 1.00 89.38 162 ASN A CA 1
ATOM 1287 C C . ASN A 1 162 ? 1.344 6.689 4.236 1.00 89.38 162 ASN A C 1
ATOM 1289 O O . ASN A 1 162 ? 1.172 6.087 5.281 1.00 89.38 162 ASN A O 1
ATOM 1293 N N . LEU A 1 163 ? 0.318 7.073 3.469 1.00 86.75 163 LEU A N 1
ATOM 1294 C CA . LEU A 1 163 ? -1.080 6.838 3.852 1.00 86.75 163 LEU A CA 1
ATOM 1295 C C . LEU A 1 163 ? -1.397 5.342 4.016 1.00 86.75 163 LEU A C 1
ATOM 1297 O O . LEU A 1 163 ? -2.069 4.952 4.964 1.00 86.75 163 LEU A O 1
ATOM 1301 N N . ALA A 1 164 ? -0.912 4.491 3.109 1.00 87.06 164 ALA A N 1
ATOM 1302 C CA . ALA A 1 164 ? -1.102 3.042 3.205 1.00 87.06 164 ALA A CA 1
ATOM 1303 C C . ALA A 1 164 ? -0.190 2.391 4.252 1.00 87.06 164 ALA A C 1
ATOM 1305 O O . ALA A 1 164 ? -0.544 1.377 4.849 1.00 87.06 164 ALA A O 1
ATOM 1306 N N . LYS A 1 165 ? 0.987 2.972 4.473 1.00 82.81 165 LYS A N 1
ATOM 1307 C CA . LYS A 1 165 ? 1.947 2.559 5.483 1.00 82.81 165 LYS A CA 1
ATOM 1308 C C . LYS A 1 165 ? 1.443 2.901 6.867 1.00 82.81 165 LYS A C 1
ATOM 1310 O O . LYS A 1 165 ? 1.595 2.058 7.719 1.00 82.81 165 LYS A O 1
ATOM 1315 N N . ASP A 1 166 ? 0.795 4.033 7.099 1.00 67.12 166 ASP A N 1
ATOM 1316 C CA . ASP A 1 166 ? 0.207 4.361 8.401 1.00 67.12 166 ASP A CA 1
ATOM 1317 C C . ASP A 1 166 ? -0.952 3.408 8.745 1.00 67.12 166 ASP A C 1
ATOM 1319 O O . ASP A 1 166 ? -1.209 3.138 9.911 1.00 67.12 166 ASP A O 1
ATOM 1323 N N . ILE A 1 167 ? -1.599 2.812 7.736 1.00 61.88 167 ILE A N 1
ATOM 1324 C CA . ILE A 1 167 ? -2.553 1.704 7.922 1.00 61.88 167 ILE A CA 1
ATOM 1325 C C . ILE A 1 167 ? -1.830 0.377 8.258 1.00 61.88 167 ILE A C 1
ATOM 1327 O O . ILE A 1 167 ? -2.443 -0.528 8.809 1.00 61.88 167 ILE A O 1
ATOM 1331 N N . HIS A 1 168 ? -0.542 0.233 7.920 1.00 52.75 168 HIS A N 1
ATOM 1332 C CA . HIS A 1 168 ? 0.241 -1.010 8.053 1.00 52.75 168 HIS A CA 1
ATOM 1333 C C . HIS A 1 168 ? 1.368 -0.961 9.112 1.00 52.75 168 HIS A C 1
ATOM 1335 O O . HIS A 1 168 ? 1.911 -1.996 9.487 1.00 52.75 168 HIS A O 1
ATOM 1341 N N . GLN A 1 169 ? 1.763 0.228 9.562 1.00 41.28 169 GLN A N 1
ATOM 1342 C CA . GLN A 1 169 ? 2.842 0.540 10.494 1.00 41.28 169 GLN A CA 1
ATOM 1343 C C . GLN A 1 169 ? 2.357 1.587 11.499 1.00 41.28 169 GLN A C 1
ATOM 1345 O O . GLN A 1 169 ? 2.758 2.747 11.454 1.00 41.28 169 GLN A O 1
ATOM 1350 N N . TRP A 1 170 ? 1.545 1.151 12.452 1.00 35.81 170 TRP A N 1
ATOM 1351 C CA . TRP A 1 170 ? 1.579 1.702 13.804 1.00 35.81 170 TRP A CA 1
ATOM 1352 C C . TRP A 1 170 ? 1.972 0.576 14.779 1.00 35.81 170 TRP A C 1
ATOM 1354 O O . TRP A 1 170 ? 1.727 -0.595 14.498 1.00 35.81 170 TRP A O 1
ATOM 1364 N N . PRO A 1 171 ? 2.787 0.881 15.803 1.00 40.31 171 PRO A N 1
ATOM 1365 C CA . PRO A 1 171 ? 4.182 0.437 15.771 1.00 40.31 171 PRO A CA 1
ATOM 1366 C C . PRO A 1 171 ? 4.473 -0.872 16.512 1.00 40.31 171 PRO A C 1
ATOM 1368 O O . PRO A 1 171 ? 4.015 -1.094 17.628 1.00 40.31 171 PRO A O 1
ATOM 1371 N N . SER A 1 172 ? 5.394 -1.653 15.944 1.00 33.06 172 SER A N 1
ATOM 1372 C CA . SER A 1 172 ? 6.135 -2.751 16.585 1.00 33.06 172 SER A CA 1
ATOM 1373 C C . SER A 1 172 ? 7.322 -2.275 17.440 1.00 33.06 172 SER A C 1
ATOM 1375 O O . SER A 1 172 ? 8.328 -2.973 17.538 1.00 33.06 172 SER A O 1
ATOM 1377 N N . TYR A 1 173 ? 7.258 -1.074 18.026 1.00 31.34 173 TYR A N 1
ATOM 1378 C CA . TYR A 1 173 ? 8.362 -0.495 18.803 1.00 31.34 173 TYR A CA 1
ATOM 1379 C C . TYR A 1 173 ? 8.046 -0.524 20.303 1.00 31.34 173 TYR A C 1
ATOM 1381 O O . TYR A 1 173 ? 7.500 0.425 20.858 1.00 31.34 173 TYR A O 1
ATOM 1389 N N . CYS A 1 174 ? 8.430 -1.613 20.971 1.00 29.23 174 CYS A N 1
ATOM 1390 C CA . CYS A 1 174 ? 8.630 -1.620 22.419 1.00 29.23 174 CYS A CA 1
ATOM 1391 C C . CYS A 1 174 ? 10.066 -1.174 22.707 1.00 29.23 174 CYS A C 1
ATOM 1393 O O . CYS A 1 174 ? 10.990 -1.982 22.720 1.00 29.23 174 CYS A O 1
ATOM 1395 N N . GLY A 1 175 ? 10.261 0.132 22.893 1.00 29.81 175 GLY A N 1
ATOM 1396 C CA . GLY A 1 175 ? 11.480 0.662 23.502 1.00 29.81 175 GLY A CA 1
ATOM 1397 C C . GLY A 1 175 ? 11.414 0.485 25.020 1.00 29.81 175 GLY A C 1
ATOM 1398 O O . GLY A 1 175 ? 10.415 0.840 25.640 1.00 29.81 175 GLY A O 1
ATOM 1399 N N . ASN A 1 176 ? 12.464 -0.092 25.603 1.00 33.69 176 ASN A N 1
ATOM 1400 C CA . ASN A 1 176 ? 12.591 -0.412 27.027 1.00 33.69 176 ASN A CA 1
ATOM 1401 C C . ASN A 1 176 ? 12.273 0.766 27.968 1.00 33.69 176 ASN A C 1
ATOM 1403 O O . ASN A 1 176 ? 12.989 1.764 27.970 1.00 33.69 176 ASN A O 1
ATOM 1407 N N . ALA A 1 177 ? 11.268 0.595 28.829 1.00 34.41 177 ALA A N 1
ATOM 1408 C CA . ALA A 1 177 ? 11.386 0.448 30.288 1.00 34.41 177 ALA A CA 1
ATOM 1409 C C . ALA A 1 177 ? 9.993 0.678 30.905 1.00 34.41 177 ALA A C 1
ATOM 1411 O O . ALA A 1 177 ? 9.493 1.798 30.894 1.00 34.41 177 ALA A O 1
ATOM 1412 N N . ASN A 1 178 ? 9.410 -0.396 31.451 1.00 36.47 178 ASN A N 1
ATOM 1413 C CA . ASN A 1 178 ? 8.053 -0.513 32.008 1.00 36.47 178 ASN A CA 1
ATOM 1414 C C . ASN A 1 178 ? 6.943 -0.580 30.933 1.00 36.47 178 ASN A C 1
ATOM 1416 O O . ASN A 1 178 ? 6.570 0.435 30.358 1.00 36.47 178 ASN A O 1
ATOM 1420 N N . THR A 1 179 ? 6.466 -1.807 30.647 1.00 38.78 179 THR A N 1
ATOM 1421 C CA . THR A 1 179 ? 5.099 -2.117 30.142 1.00 38.78 179 THR A CA 1
ATOM 1422 C C . THR A 1 179 ? 4.508 -1.108 29.142 1.00 38.78 179 THR A C 1
ATOM 1424 O O . THR A 1 179 ? 3.443 -0.525 29.341 1.00 38.78 179 THR A O 1
ATOM 1427 N N . GLY A 1 180 ? 5.209 -0.895 28.027 1.00 35.72 180 GLY A N 1
ATOM 1428 C CA . GLY A 1 180 ? 4.729 -0.055 26.932 1.00 35.72 180 GLY A CA 1
ATOM 1429 C C . GLY A 1 180 ? 3.825 -0.842 25.987 1.00 35.72 180 GLY A C 1
ATOM 1430 O O . GLY A 1 180 ? 4.313 -1.651 25.202 1.00 35.72 180 GLY A O 1
ATOM 1431 N N . PHE A 1 181 ? 2.520 -0.583 26.036 1.00 38.78 181 PHE A N 1
ATOM 1432 C CA . PHE A 1 181 ? 1.553 -1.100 25.068 1.00 38.78 181 PHE A CA 1
ATOM 1433 C C . PHE A 1 181 ? 1.521 -0.207 23.823 1.00 38.78 181 PHE A C 1
ATOM 1435 O O . PHE A 1 181 ? 1.361 1.008 23.929 1.00 38.78 181 PHE A O 1
ATOM 1442 N N . SER A 1 182 ? 1.614 -0.813 22.642 1.00 35.84 182 SER A N 1
ATOM 1443 C CA . SER A 1 182 ? 1.308 -0.164 21.364 1.00 35.84 182 SER A CA 1
ATOM 1444 C C . SER A 1 182 ? -0.087 -0.603 20.920 1.00 35.84 182 SER A C 1
ATOM 1446 O O . SER A 1 182 ? -0.427 -1.779 21.043 1.00 35.84 182 SER A O 1
ATOM 1448 N N . TYR A 1 183 ? -0.924 0.325 20.462 1.00 42.41 183 TYR A N 1
ATOM 1449 C CA . TYR A 1 183 ? -2.281 0.026 20.003 1.00 42.41 183 TYR A CA 1
ATOM 1450 C C . TYR A 1 183 ? -2.624 0.847 18.759 1.00 42.41 183 TYR A C 1
ATOM 1452 O O . TYR A 1 183 ? -2.202 1.994 18.616 1.00 42.41 183 TYR A O 1
ATOM 1460 N N . GLU A 1 184 ? -3.413 0.258 17.862 1.00 38.12 184 GLU A N 1
ATOM 1461 C CA . GLU A 1 184 ? -4.102 1.007 16.812 1.00 38.12 184 GLU A CA 1
ATOM 1462 C C . GLU A 1 184 ? -5.360 1.649 17.419 1.00 38.12 184 GLU A C 1
ATOM 1464 O O . GLU A 1 184 ? -6.056 0.988 18.198 1.00 38.12 184 GLU A O 1
ATOM 1469 N N . PRO A 1 185 ? -5.700 2.910 17.091 1.00 40.16 185 PRO A N 1
ATOM 1470 C CA . PRO A 1 185 ? -7.014 3.444 17.413 1.00 40.16 185 PRO A CA 1
ATOM 1471 C C . PRO A 1 185 ? -8.068 2.608 16.685 1.00 40.16 185 PRO A C 1
ATOM 1473 O O . PRO A 1 185 ? -8.280 2.716 15.476 1.00 40.16 185 PRO A O 1
ATOM 1476 N N . VAL A 1 186 ? -8.729 1.742 17.441 1.00 46.88 186 VAL A N 1
ATOM 1477 C CA . VAL A 1 186 ? -9.846 0.951 16.953 1.00 46.88 186 VAL A CA 1
ATOM 1478 C C . VAL A 1 186 ? -11.015 1.898 16.687 1.00 46.88 186 VAL A C 1
ATOM 1480 O O . VAL A 1 186 ? -11.419 2.662 17.563 1.00 46.88 186 VAL A O 1
ATOM 1483 N N . ARG A 1 187 ? -11.611 1.850 15.489 1.00 50.94 187 ARG A N 1
ATOM 1484 C CA . ARG A 1 187 ? -12.845 2.607 15.227 1.00 50.94 187 ARG A CA 1
ATOM 1485 C C . ARG A 1 187 ? -13.897 2.242 16.273 1.00 50.94 187 ARG A C 1
ATOM 1487 O O . ARG A 1 187 ? -14.280 1.085 16.383 1.00 50.94 187 ARG A O 1
ATOM 1494 N N . GLY A 1 188 ? -14.361 3.244 17.013 1.00 54.69 188 GLY A N 1
ATOM 1495 C CA . GLY A 1 188 ? -15.369 3.065 18.055 1.00 54.69 188 GLY A CA 1
ATOM 1496 C C . GLY A 1 188 ? -14.815 2.798 19.453 1.00 54.69 188 GLY A C 1
ATOM 1497 O O . GLY A 1 188 ? -15.605 2.867 20.386 1.00 54.69 188 GLY A O 1
ATOM 1498 N N . PHE A 1 189 ? -13.504 2.595 19.64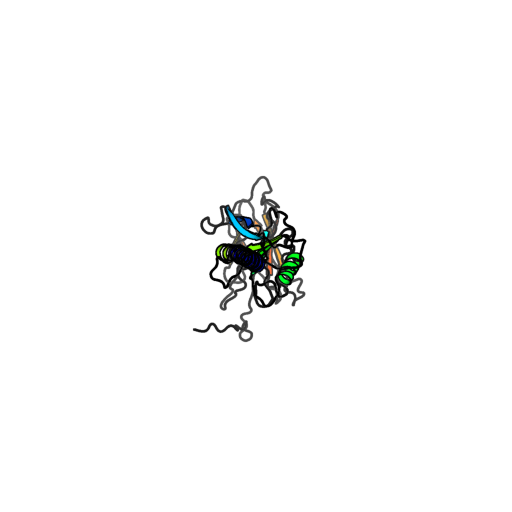0 1.00 63.41 189 PHE A N 1
ATOM 1499 C CA . PHE A 1 189 ? -12.903 2.410 20.964 1.00 63.41 189 PHE A CA 1
ATOM 1500 C C . PHE A 1 189 ? -11.710 3.341 21.204 1.00 63.41 189 PHE A C 1
ATOM 1502 O O . PHE A 1 189 ? -10.880 3.579 20.331 1.00 63.41 189 PHE A O 1
ATOM 1509 N N . VAL A 1 190 ? -11.605 3.838 22.430 1.00 66.31 190 VAL A N 1
ATOM 1510 C CA . VAL A 1 190 ? -10.406 4.457 22.986 1.00 66.31 190 VAL A CA 1
ATOM 1511 C C . VAL A 1 190 ? -9.742 3.407 23.865 1.00 66.31 190 VAL A C 1
ATOM 1513 O O . VAL A 1 190 ? -10.363 2.910 24.804 1.00 66.31 190 VAL A O 1
ATOM 1516 N N . VAL A 1 191 ? -8.500 3.055 23.540 1.00 66.88 191 VAL A N 1
ATOM 1517 C CA . VAL A 1 191 ? -7.679 2.130 24.329 1.00 66.88 191 VAL A CA 1
ATOM 1518 C C . VAL A 1 191 ? -6.636 2.953 25.073 1.00 66.88 191 VAL A C 1
ATOM 1520 O O . VAL A 1 191 ? -5.991 3.809 24.476 1.00 66.88 191 VAL A O 1
ATOM 1523 N N . THR A 1 192 ? -6.473 2.747 26.374 1.00 69.25 192 THR A N 1
ATOM 1524 C CA . THR A 1 192 ? -5.449 3.440 27.167 1.00 69.25 192 THR A CA 1
ATOM 1525 C C . THR A 1 192 ? -4.729 2.438 28.061 1.00 69.25 192 THR A C 1
ATOM 1527 O O . THR A 1 192 ? -5.366 1.862 28.942 1.00 69.25 192 THR A O 1
ATOM 1530 N N . PRO A 1 193 ? -3.429 2.190 27.849 1.00 63.94 193 PRO A N 1
ATOM 1531 C CA . PRO A 1 193 ? -2.658 1.352 28.752 1.00 63.94 193 PRO A CA 1
ATOM 1532 C C . PRO A 1 193 ? -2.411 2.050 30.082 1.00 63.94 193 PRO A C 1
ATOM 1534 O O . PRO A 1 193 ? -2.138 3.250 30.105 1.00 63.94 193 PRO A O 1
ATOM 1537 N N . ASP A 1 194 ? -2.460 1.293 31.174 1.00 66.19 194 ASP A N 1
ATOM 1538 C CA . ASP A 1 194 ? -2.167 1.811 32.516 1.00 66.19 194 ASP A CA 1
ATOM 1539 C C . ASP A 1 194 ? -0.730 1.509 32.985 1.00 66.19 194 ASP A C 1
ATOM 1541 O O . ASP A 1 194 ? -0.280 2.031 34.005 1.00 66.19 194 ASP A O 1
ATOM 1545 N N . GLY A 1 195 ? 0.013 0.706 32.214 1.00 54.12 195 GLY A N 1
ATOM 1546 C CA . GLY A 1 195 ? 1.389 0.321 32.518 1.00 54.12 195 GLY A CA 1
ATOM 1547 C C . GLY A 1 195 ? 1.520 -0.812 33.544 1.00 54.12 195 GLY A C 1
ATOM 1548 O O . GLY A 1 195 ? 2.619 -1.022 34.053 1.00 54.12 195 GLY A O 1
ATOM 1549 N N . GLN A 1 196 ? 0.464 -1.560 33.869 1.00 62.38 196 GLN A N 1
ATOM 1550 C CA . GLN A 1 196 ? 0.507 -2.652 34.857 1.00 62.38 196 GLN A CA 1
ATOM 1551 C C . GLN A 1 196 ? -0.294 -3.879 34.403 1.00 62.38 196 GLN A C 1
ATOM 1553 O O . GLN A 1 196 ? -1.109 -4.402 35.149 1.00 62.38 196 GLN A O 1
ATOM 1558 N N . ASP A 1 197 ? -0.067 -4.340 33.169 1.00 62.28 197 ASP A N 1
ATOM 1559 C CA . ASP A 1 197 ? -0.789 -5.479 32.573 1.00 62.28 197 ASP A CA 1
ATOM 1560 C C . ASP A 1 197 ? -2.300 -5.271 32.411 1.00 62.28 197 ASP A C 1
ATOM 1562 O O . ASP A 1 197 ? -3.031 -6.211 32.082 1.00 62.28 197 ASP A O 1
ATOM 1566 N N . HIS A 1 198 ? -2.770 -4.031 32.546 1.00 66.50 198 HIS A N 1
ATOM 1567 C CA . HIS A 1 198 ? -4.134 -3.682 32.211 1.00 66.50 198 HIS A CA 1
ATOM 1568 C C . HIS A 1 198 ? -4.189 -2.712 31.035 1.00 66.50 198 HIS A C 1
ATOM 1570 O O . HIS A 1 198 ? -3.303 -1.893 30.761 1.00 66.50 198 HIS A O 1
ATOM 1576 N N . LEU A 1 199 ? -5.289 -2.820 30.305 1.00 72.00 199 LEU A N 1
ATOM 1577 C CA . LEU A 1 199 ? -5.698 -1.808 29.351 1.00 72.00 199 LEU A CA 1
ATOM 1578 C C . LEU A 1 199 ? -7.086 -1.326 29.725 1.00 72.00 199 LEU A C 1
ATOM 1580 O O . LEU A 1 199 ? -7.919 -2.080 30.216 1.00 72.00 199 LEU A O 1
ATOM 1584 N N . THR A 1 200 ? -7.335 -0.053 29.483 1.00 75.25 200 THR A N 1
ATOM 1585 C CA . THR A 1 200 ? -8.653 0.535 29.637 1.00 75.25 200 THR A CA 1
ATOM 1586 C C . THR A 1 200 ? -9.289 0.664 28.261 1.00 75.25 200 THR A C 1
ATOM 1588 O O . THR A 1 200 ? -8.699 1.271 27.368 1.00 75.25 200 THR A O 1
ATOM 1591 N N . LEU A 1 201 ? -10.486 0.109 28.083 1.00 74.94 201 LEU A N 1
ATOM 1592 C CA . LEU A 1 201 ? -11.314 0.273 26.893 1.00 74.94 201 LEU A CA 1
ATOM 1593 C C . LEU A 1 201 ? -12.489 1.198 27.176 1.00 74.94 201 LEU A C 1
ATOM 1595 O O . LEU A 1 201 ? -13.248 0.984 28.113 1.00 74.94 201 LEU A O 1
ATOM 1599 N N . LYS A 1 202 ? -12.717 2.174 26.307 1.00 76.38 202 LYS A N 1
ATOM 1600 C CA . LYS A 1 202 ? -13.919 3.010 26.330 1.00 76.38 202 LYS A CA 1
ATOM 1601 C C . LYS A 1 202 ? -14.537 3.070 24.944 1.00 76.38 202 LYS A C 1
ATOM 1603 O O . LYS A 1 202 ? -13.805 3.211 23.970 1.00 76.38 202 LYS A O 1
ATOM 1608 N N . LEU A 1 203 ? -15.862 3.016 24.835 1.00 68.50 203 LEU A N 1
ATOM 1609 C CA . LEU A 1 203 ? -16.521 3.282 23.559 1.00 68.50 203 LEU A CA 1
ATOM 1610 C C . LEU A 1 203 ? -16.462 4.778 23.239 1.00 68.50 203 LEU A C 1
ATOM 1612 O O . LEU A 1 203 ? -16.769 5.631 24.070 1.00 68.50 203 LEU A O 1
ATOM 1616 N N . ASN A 1 204 ? -16.080 5.106 22.008 1.00 68.44 204 ASN A N 1
ATOM 1617 C CA . ASN A 1 204 ? -16.011 6.489 21.543 1.00 68.44 204 ASN A CA 1
ATOM 1618 C C . ASN A 1 204 ? -17.400 7.052 21.185 1.00 68.44 204 ASN A C 1
ATOM 1620 O O . ASN A 1 204 ? -17.582 8.264 21.126 1.00 68.44 204 ASN A O 1
ATOM 1624 N N . THR A 1 205 ? -18.385 6.180 20.938 1.00 64.31 205 THR A N 1
ATOM 1625 C CA . THR A 1 205 ? -19.777 6.566 20.653 1.00 64.31 205 THR A CA 1
ATOM 1626 C C . THR A 1 205 ? -20.766 5.611 21.334 1.00 64.31 205 THR A C 1
ATOM 1628 O O . THR A 1 205 ? -20.407 4.445 21.529 1.00 64.31 205 THR A O 1
ATOM 1631 N N . PRO A 1 206 ? -21.975 6.084 21.710 1.00 62.72 206 PRO A N 1
ATOM 1632 C CA . PRO A 1 206 ? -22.987 5.253 22.362 1.00 62.72 206 PRO A CA 1
ATOM 1633 C C . PRO A 1 206 ? -23.428 4.077 21.479 1.00 62.72 206 PRO A C 1
ATOM 1635 O O . PRO A 1 206 ? -23.439 4.218 20.251 1.00 62.72 206 PRO A O 1
ATOM 1638 N N . PRO A 1 207 ? -23.856 2.950 22.077 1.00 64.25 207 PRO A N 1
ATOM 1639 C CA . PRO A 1 207 ? -24.578 1.903 21.361 1.00 64.25 207 PRO A CA 1
ATOM 1640 C C . PRO A 1 207 ? -25.820 2.477 20.661 1.00 64.25 207 PRO A C 1
ATOM 1642 O O . PRO A 1 207 ? -26.504 3.353 21.191 1.00 64.25 207 PRO A O 1
ATOM 1645 N N . VAL A 1 208 ? -26.123 1.999 19.453 1.00 60.38 208 VAL A N 1
ATOM 1646 C CA . VAL A 1 208 ? -27.313 2.441 18.711 1.00 60.38 208 VAL A CA 1
ATOM 1647 C C . VAL A 1 208 ? -28.508 1.577 19.123 1.00 60.38 208 VAL A C 1
ATOM 1649 O O . VAL A 1 208 ? -28.622 0.442 18.663 1.00 60.38 208 VAL A O 1
ATOM 1652 N N . HIS A 1 209 ? -29.422 2.143 19.921 1.00 57.03 209 HIS A N 1
ATOM 1653 C CA . HIS A 1 209 ? -30.621 1.485 20.480 1.00 57.03 209 HIS A CA 1
ATOM 1654 C C . HIS A 1 209 ? -31.400 0.590 19.493 1.00 57.03 209 HIS A C 1
ATOM 1656 O O . HIS A 1 209 ? -31.919 -0.461 19.848 1.00 57.03 209 HIS A O 1
ATOM 1662 N N . SER A 1 210 ? -31.498 0.970 18.213 1.00 56.22 210 SER A N 1
ATOM 1663 C CA . SER A 1 210 ? -32.275 0.208 17.221 1.00 56.22 210 SER A CA 1
ATOM 1664 C C . SER A 1 210 ? -31.609 -1.090 16.744 1.00 56.22 210 SER A C 1
ATOM 1666 O O . SER A 1 210 ? -32.180 -1.795 15.913 1.00 56.22 210 SER A O 1
ATOM 1668 N N . LEU A 1 211 ? -30.387 -1.382 17.193 1.00 50.66 211 LEU A N 1
ATOM 1669 C CA . LEU A 1 211 ? -29.557 -2.491 16.715 1.00 50.66 211 LEU A CA 1
ATOM 1670 C C . LEU A 1 211 ? -29.012 -3.365 17.867 1.00 50.66 211 LEU A C 1
ATOM 1672 O O . LEU A 1 211 ? -28.125 -4.193 17.639 1.00 50.66 211 LEU A O 1
ATOM 1676 N N . GLY 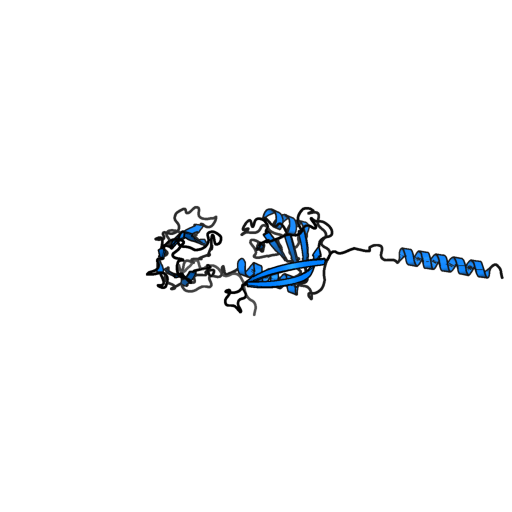A 1 212 ? -29.556 -3.193 19.077 1.00 59.94 212 GLY A N 1
ATOM 1677 C CA . GLY A 1 212 ? -29.253 -3.965 20.284 1.00 59.94 212 GLY A CA 1
ATOM 1678 C C . GLY A 1 212 ? -28.661 -3.113 21.410 1.00 59.94 212 GLY A C 1
ATOM 1679 O O . GLY A 1 212 ? -27.854 -2.223 21.154 1.00 59.94 212 GLY A O 1
ATOM 1680 N N . ASP A 1 213 ? -29.033 -3.442 22.647 1.00 66.44 213 ASP A N 1
ATOM 1681 C CA . ASP A 1 213 ? -28.696 -2.663 23.853 1.00 66.44 213 ASP A CA 1
ATOM 1682 C C . ASP A 1 213 ? -27.301 -3.004 24.418 1.00 66.44 213 ASP A C 1
ATOM 1684 O O . ASP A 1 213 ? -26.809 -2.352 25.339 1.00 66.44 213 ASP A O 1
ATOM 1688 N N . GLU A 1 214 ? -26.645 -4.032 23.862 1.00 72.50 214 GLU A N 1
ATOM 1689 C CA . GLU A 1 214 ? -25.365 -4.555 24.344 1.00 72.50 214 GLU A CA 1
ATOM 1690 C C . GLU A 1 214 ? -24.341 -4.754 23.217 1.00 72.50 214 GLU A C 1
ATOM 1692 O O . GLU A 1 214 ? -24.638 -5.355 22.179 1.00 72.50 214 GLU A O 1
ATOM 1697 N N . ILE A 1 215 ? -23.100 -4.336 23.468 1.00 64.38 215 ILE A N 1
ATOM 1698 C CA . ILE A 1 215 ? -21.912 -4.619 22.655 1.00 64.38 215 ILE A CA 1
ATOM 1699 C C . ILE A 1 215 ? -20.976 -5.508 23.473 1.00 64.38 215 ILE A C 1
ATOM 1701 O O . ILE A 1 215 ? -20.423 -5.087 24.487 1.00 64.38 215 ILE A O 1
ATOM 1705 N N . LYS A 1 216 ? -20.755 -6.735 23.009 1.00 70.62 216 LYS A N 1
ATOM 1706 C CA . LYS A 1 216 ? -19.817 -7.696 23.594 1.00 70.62 216 LYS A CA 1
ATOM 1707 C C . LYS A 1 216 ? -18.468 -7.587 22.910 1.00 70.62 216 LYS A C 1
ATOM 1709 O O . LYS A 1 216 ? -18.367 -7.785 21.703 1.00 70.62 216 LYS A O 1
ATOM 1714 N N . VAL A 1 217 ? -17.429 -7.307 23.676 1.00 64.50 217 VAL A N 1
ATOM 1715 C CA . VAL A 1 217 ? -16.051 -7.236 23.203 1.00 64.50 217 VAL A CA 1
ATOM 1716 C C . VAL A 1 217 ? -15.310 -8.484 23.647 1.00 64.50 217 VAL A C 1
ATOM 1718 O O . VAL A 1 217 ? -15.119 -8.728 24.838 1.00 64.50 217 VAL A O 1
ATOM 1721 N N . GLU A 1 218 ? -14.890 -9.268 22.665 1.00 64.25 218 GLU A N 1
ATOM 1722 C CA . GLU A 1 218 ? -14.032 -10.430 22.830 1.00 64.25 218 GLU A CA 1
ATOM 1723 C C . GLU A 1 218 ? -12.631 -10.118 22.309 1.00 64.25 218 GLU A C 1
ATOM 1725 O O . GLU A 1 218 ? -12.455 -9.412 21.317 1.00 64.25 218 GLU A O 1
ATOM 1730 N N . PHE A 1 219 ? -11.619 -10.697 22.942 1.00 64.88 219 PHE A N 1
ATOM 1731 C CA . PHE A 1 219 ? -10.243 -10.613 22.475 1.00 64.88 219 PHE A CA 1
ATOM 1732 C C . PHE A 1 219 ? -9.845 -11.950 21.865 1.00 64.88 219 PHE A C 1
ATOM 1734 O O . PHE A 1 219 ? -9.916 -12.989 22.521 1.00 64.88 219 PHE A O 1
ATOM 1741 N N . LYS A 1 220 ? -9.399 -11.935 20.609 1.00 61.41 220 LYS A N 1
ATOM 1742 C CA . LYS A 1 220 ? -8.742 -13.088 19.994 1.00 61.41 220 LYS A CA 1
ATOM 1743 C C . LYS A 1 220 ? -7.245 -12.877 19.987 1.00 61.41 220 LYS A C 1
ATOM 1745 O O . LYS A 1 220 ? -6.756 -11.823 19.599 1.00 61.41 220 LYS A O 1
ATOM 1750 N N . VAL A 1 221 ? -6.523 -13.908 20.395 1.00 59.12 221 VAL A N 1
ATOM 1751 C CA . VAL A 1 221 ? -5.064 -13.914 20.382 1.00 59.12 221 VAL A CA 1
ATOM 1752 C C . VAL A 1 221 ? -4.602 -14.705 19.182 1.00 59.12 221 VAL A C 1
ATOM 1754 O O . VAL A 1 221 ? -5.092 -15.810 18.942 1.00 59.12 221 VAL A O 1
ATOM 1757 N N . GLN A 1 222 ? -3.646 -14.155 18.445 1.00 55.00 222 GLN A N 1
ATOM 1758 C CA . GLN A 1 222 ? -2.927 -14.913 17.439 1.00 55.00 222 GLN A CA 1
ATOM 1759 C C . GLN A 1 222 ? -1.529 -15.212 17.989 1.00 55.00 222 GLN A C 1
ATOM 1761 O O . GLN A 1 222 ? -0.730 -14.284 18.146 1.00 55.00 222 GLN A O 1
ATOM 1766 N N . PRO A 1 223 ? -1.219 -16.478 18.319 1.00 52.44 223 PRO A N 1
ATOM 1767 C CA . PRO A 1 223 ? 0.123 -16.823 18.754 1.00 52.44 223 PRO A CA 1
ATOM 1768 C C . PRO A 1 223 ? 1.118 -16.567 17.621 1.00 52.44 223 PRO A C 1
ATOM 1770 O O . PRO A 1 223 ? 0.783 -16.697 16.437 1.00 52.44 223 PRO A O 1
ATOM 1773 N N . ASN A 1 224 ? 2.352 -16.198 17.972 1.00 48.94 224 ASN A N 1
ATOM 1774 C CA . ASN A 1 224 ? 3.406 -16.160 16.970 1.00 48.94 224 ASN A CA 1
ATOM 1775 C C . ASN A 1 224 ? 3.708 -17.595 16.487 1.00 48.94 224 ASN A C 1
ATOM 1777 O O . ASN A 1 224 ? 3.467 -18.578 17.185 1.00 48.94 224 ASN A O 1
ATOM 1781 N N . TRP A 1 225 ? 4.231 -17.726 15.268 1.00 45.91 225 TRP A N 1
ATOM 1782 C CA . TRP A 1 225 ? 4.469 -19.017 14.604 1.00 45.91 225 TRP A CA 1
ATOM 1783 C C . TRP A 1 225 ? 5.424 -19.961 15.360 1.00 45.91 225 TRP A C 1
ATOM 1785 O O . TRP A 1 225 ? 5.522 -21.133 15.000 1.00 45.91 225 TRP A O 1
ATOM 1795 N N . TYR A 1 226 ? 6.132 -19.468 16.381 1.00 43.22 226 TYR A N 1
ATOM 1796 C CA . TYR A 1 226 ? 7.101 -20.240 17.152 1.00 43.22 226 TYR A CA 1
ATOM 1797 C C . TYR A 1 226 ? 6.473 -20.961 18.355 1.00 43.22 226 TYR A C 1
ATOM 1799 O O . TYR A 1 226 ? 6.943 -22.030 18.742 1.00 43.22 226 TYR A O 1
ATOM 1807 N N . TYR A 1 227 ? 5.386 -20.428 18.918 1.00 47.12 227 TYR A N 1
ATOM 1808 C CA . TYR A 1 227 ? 4.700 -21.017 20.065 1.00 47.12 227 TYR A CA 1
ATOM 1809 C C . TYR A 1 227 ? 3.300 -21.469 19.646 1.00 47.12 227 TYR A C 1
ATOM 1811 O O . TYR A 1 227 ? 2.414 -20.659 19.411 1.00 47.12 227 TYR A O 1
ATOM 1819 N N . ASN A 1 228 ? 3.061 -22.781 19.576 1.00 46.12 228 ASN A N 1
ATOM 1820 C CA . ASN A 1 228 ? 1.748 -23.374 19.263 1.00 46.12 228 ASN A CA 1
ATOM 1821 C C . ASN A 1 228 ? 0.755 -23.261 20.449 1.00 46.12 228 ASN A C 1
ATOM 1823 O O . ASN A 1 228 ? 0.002 -24.185 20.759 1.00 46.12 228 ASN A O 1
ATOM 1827 N N . GLY A 1 229 ? 0.824 -22.151 21.185 1.00 50.03 229 GLY A N 1
ATOM 1828 C CA . GLY A 1 229 ? 0.138 -21.935 22.447 1.00 50.03 229 GLY A CA 1
ATOM 1829 C C . GLY A 1 229 ? -1.318 -21.551 22.227 1.00 50.03 229 GLY A C 1
ATOM 1830 O O . GLY A 1 229 ? -1.648 -20.385 22.052 1.00 50.03 229 GLY A O 1
ATOM 1831 N N . THR A 1 230 ? -2.227 -22.519 22.318 1.00 49.56 230 THR A N 1
ATOM 1832 C CA . THR A 1 230 ? -3.686 -22.289 22.321 1.00 49.56 230 THR A CA 1
ATOM 1833 C C . THR A 1 230 ? -4.213 -21.589 23.587 1.00 49.56 230 THR A C 1
ATOM 1835 O O . THR A 1 230 ? -5.424 -21.503 23.773 1.00 49.56 230 THR A O 1
ATOM 1838 N N . ARG A 1 231 ? -3.342 -21.139 24.501 1.00 54.47 231 ARG A N 1
ATOM 1839 C CA . ARG A 1 231 ? -3.716 -20.586 25.816 1.00 54.47 231 ARG A CA 1
ATOM 1840 C C . ARG A 1 231 ? -2.754 -19.499 26.299 1.00 54.47 231 ARG A C 1
ATOM 1842 O O . ARG A 1 231 ? -2.322 -19.547 27.438 1.00 54.47 231 ARG A O 1
ATOM 1849 N N . CYS A 1 232 ? -2.371 -18.554 25.448 1.00 52.62 232 CYS A N 1
ATOM 1850 C CA . CYS A 1 232 ? -1.437 -17.506 25.873 1.00 52.62 232 CYS A CA 1
ATOM 1851 C C . CYS A 1 232 ? -2.017 -16.510 26.875 1.00 52.62 232 CYS A C 1
ATOM 1853 O O . CYS A 1 232 ? -1.264 -15.948 27.663 1.00 52.62 232 CYS A O 1
ATOM 1855 N N . THR A 1 233 ? -3.320 -16.245 26.828 1.00 60.78 233 THR A N 1
ATOM 1856 C CA . THR A 1 233 ? -3.970 -15.310 27.745 1.00 60.78 233 THR A CA 1
ATOM 1857 C C . THR A 1 233 ? -5.392 -15.749 28.043 1.00 60.78 233 THR A C 1
ATOM 1859 O O . THR A 1 233 ? -5.998 -16.511 27.284 1.00 60.78 233 THR A O 1
ATOM 1862 N N . ASN A 1 234 ? -5.921 -15.260 29.158 1.00 64.69 234 ASN A N 1
ATOM 1863 C CA . ASN A 1 234 ? -7.337 -15.349 29.474 1.00 64.69 234 ASN A CA 1
ATOM 1864 C C . ASN A 1 234 ? -7.903 -13.934 29.591 1.00 64.69 234 ASN A C 1
ATOM 1866 O O . ASN A 1 234 ? -7.282 -13.083 30.225 1.00 64.69 234 ASN A O 1
ATOM 1870 N N . PHE A 1 235 ? -9.068 -13.707 28.991 1.00 70.94 235 PHE A N 1
ATOM 1871 C CA . PHE A 1 235 ? -9.788 -12.443 29.076 1.00 70.94 235 PHE A CA 1
ATOM 1872 C C . PHE A 1 235 ? -11.227 -12.721 29.461 1.00 70.94 235 PHE A C 1
ATOM 1874 O O . PHE A 1 235 ? -11.869 -13.609 28.895 1.00 70.94 235 PHE A O 1
ATOM 1881 N N . ASN A 1 236 ? -11.750 -11.910 30.370 1.00 76.44 236 ASN A N 1
ATOM 1882 C CA . ASN A 1 236 ? -13.186 -11.844 30.562 1.00 76.44 236 ASN A CA 1
ATOM 1883 C C . ASN A 1 236 ? -13.767 -10.957 29.449 1.00 76.44 236 ASN A C 1
ATOM 1885 O O . ASN A 1 236 ? -13.271 -9.845 29.256 1.00 76.44 236 ASN A O 1
ATOM 1889 N N . PRO A 1 237 ? -14.781 -11.422 28.698 1.00 74.00 237 PRO A N 1
ATOM 1890 C CA . PRO A 1 237 ? -15.475 -10.573 27.738 1.00 74.00 237 PRO A CA 1
ATOM 1891 C C . PRO A 1 237 ? -16.010 -9.319 28.431 1.00 74.00 237 PRO A C 1
ATOM 1893 O O . PRO A 1 237 ? -16.590 -9.414 29.514 1.00 74.00 237 PRO A O 1
ATOM 1896 N N . ILE A 1 238 ? -15.852 -8.158 27.798 1.00 80.81 238 ILE A N 1
ATOM 1897 C CA . ILE A 1 238 ? -16.484 -6.925 28.278 1.00 80.81 238 ILE A CA 1
ATOM 1898 C C . ILE A 1 238 ? -17.831 -6.780 27.598 1.00 80.81 238 ILE A C 1
ATOM 1900 O O . ILE A 1 238 ? -17.950 -7.001 26.393 1.00 80.81 238 ILE A O 1
ATOM 1904 N N . VAL A 1 239 ? -18.832 -6.353 28.357 1.00 81.25 239 VAL A N 1
ATOM 1905 C CA . VAL A 1 239 ? -20.128 -5.964 27.809 1.00 81.25 239 VAL A CA 1
ATOM 1906 C C . VAL A 1 239 ? -20.324 -4.476 28.044 1.00 81.25 239 VAL A C 1
ATOM 1908 O O . VAL A 1 239 ? -20.410 -4.015 29.183 1.00 81.25 239 VAL A O 1
ATOM 1911 N N . PHE A 1 240 ? -20.383 -3.728 26.950 1.00 78.38 240 PHE A N 1
ATOM 1912 C CA . PHE A 1 240 ? -20.825 -2.349 26.969 1.00 78.38 240 PHE A CA 1
ATOM 1913 C C . PHE A 1 240 ? -22.335 -2.292 26.762 1.00 78.38 240 PHE A C 1
ATOM 1915 O O . PHE A 1 240 ? -22.885 -2.979 25.907 1.00 78.38 240 PHE A O 1
ATOM 1922 N N . THR A 1 241 ? -22.979 -1.444 27.539 1.00 80.75 241 THR A N 1
ATOM 1923 C CA . THR A 1 241 ? -24.413 -1.185 27.604 1.00 80.75 241 THR A CA 1
ATOM 1924 C C . THR A 1 241 ? -24.626 0.325 27.558 1.00 80.75 241 THR A C 1
ATOM 1926 O O . THR A 1 241 ? -23.674 1.109 27.650 1.00 80.75 241 THR A O 1
ATOM 1929 N N . GLU A 1 242 ? -25.873 0.762 27.458 1.00 75.88 242 GLU A N 1
ATOM 1930 C CA . GLU A 1 242 ? -26.224 2.184 27.557 1.00 75.88 242 GLU A CA 1
ATOM 1931 C C . GLU A 1 242 ? -25.802 2.828 28.882 1.00 75.88 242 GLU A C 1
ATOM 1933 O O . GLU A 1 242 ? -25.468 4.013 28.910 1.00 75.88 242 GLU A O 1
ATOM 1938 N N . ASP A 1 243 ? -25.742 2.040 29.953 1.00 81.06 243 ASP A N 1
ATOM 1939 C CA . ASP A 1 243 ? -25.427 2.539 31.288 1.00 81.06 243 ASP A CA 1
ATOM 1940 C C . ASP A 1 243 ? -23.918 2.698 31.524 1.00 81.06 243 ASP A C 1
ATOM 1942 O O . ASP A 1 243 ? -23.510 3.468 32.392 1.00 81.06 243 ASP A O 1
ATOM 1946 N N . ASN A 1 244 ? -23.067 1.988 30.768 1.00 83.50 244 ASN A N 1
ATOM 1947 C CA . ASN A 1 244 ? -21.620 1.940 31.024 1.00 83.50 244 ASN A CA 1
ATOM 1948 C C . ASN A 1 244 ? -20.728 2.268 29.811 1.00 83.50 244 ASN A C 1
ATOM 1950 O O . ASN A 1 244 ? -19.507 2.227 29.942 1.00 83.50 244 ASN A O 1
ATOM 1954 N N . TRP A 1 245 ? -21.275 2.624 28.641 1.00 78.12 245 TRP A N 1
ATOM 1955 C CA . TRP A 1 245 ? -20.455 2.883 27.442 1.00 78.12 245 TRP A CA 1
ATOM 1956 C C . TRP A 1 245 ? -19.478 4.058 27.586 1.00 78.12 245 TRP A C 1
ATOM 1958 O O . TRP A 1 245 ? -18.424 4.066 26.945 1.00 78.12 245 TRP A O 1
ATOM 1968 N N . GLN A 1 246 ? -19.812 5.048 28.420 1.00 75.94 246 GLN A N 1
ATOM 1969 C CA . GLN A 1 246 ? -18.920 6.172 28.719 1.00 75.94 246 GLN A CA 1
ATOM 1970 C C . GLN A 1 246 ? -17.874 5.838 29.778 1.00 75.94 246 GLN A C 1
ATOM 1972 O O . GLN A 1 246 ? -16.865 6.550 29.866 1.00 75.94 246 GLN A O 1
ATOM 1977 N N . GLU A 1 247 ? -18.110 4.790 30.563 1.00 85.81 247 GLU A N 1
ATOM 1978 C CA . GLU A 1 247 ? -17.245 4.401 31.661 1.00 85.81 247 GLU A CA 1
ATOM 1979 C C . GLU A 1 247 ? -16.094 3.555 31.116 1.00 85.81 247 GLU A C 1
ATOM 1981 O O . GLU A 1 247 ? -16.333 2.521 30.481 1.00 85.81 247 GLU A O 1
ATOM 1986 N N . PRO A 1 248 ? -14.838 3.979 31.323 1.00 84.25 248 PRO A N 1
ATOM 1987 C CA . PRO A 1 248 ? -13.695 3.187 30.912 1.00 84.25 248 PRO A CA 1
ATOM 1988 C C . PRO A 1 248 ? -13.708 1.815 31.607 1.00 84.25 248 PRO A C 1
ATOM 1990 O O . PRO A 1 248 ? -13.749 1.725 32.831 1.00 84.25 248 PRO A O 1
ATOM 1993 N N . GLN A 1 249 ? -13.690 0.744 30.818 1.00 83.88 249 GLN A N 1
ATOM 1994 C CA . GLN A 1 249 ? -13.691 -0.640 31.282 1.00 83.88 249 GLN A CA 1
ATOM 1995 C C . GLN A 1 249 ? -12.257 -1.155 31.326 1.00 83.88 249 GLN A C 1
ATOM 1997 O O . GLN A 1 249 ? -11.565 -1.169 30.307 1.00 83.88 249 GLN A O 1
ATOM 2002 N N . GLN A 1 250 ? -11.804 -1.580 32.500 1.00 82.38 250 GLN A N 1
ATOM 2003 C CA . GLN A 1 250 ? -10.485 -2.179 32.655 1.00 82.38 250 GLN A CA 1
ATOM 2004 C C . GLN A 1 250 ? -10.498 -3.634 32.170 1.00 82.38 250 GLN A C 1
ATOM 2006 O O . GLN A 1 250 ? -11.421 -4.396 32.458 1.00 82.38 250 GLN A O 1
ATOM 2011 N N . VAL A 1 251 ? -9.463 -4.010 31.429 1.00 76.62 251 VAL A N 1
ATOM 2012 C CA . VAL A 1 251 ? -9.201 -5.372 30.969 1.00 76.62 251 VAL A CA 1
ATOM 2013 C C . VAL A 1 251 ? -7.905 -5.827 31.581 1.00 76.62 251 VAL A C 1
ATOM 2015 O O . VAL A 1 251 ? -6.837 -5.322 31.229 1.00 76.62 251 VAL A O 1
ATOM 2018 N N . ASP A 1 252 ? -8.016 -6.825 32.442 1.00 73.75 252 ASP A N 1
ATOM 2019 C CA . ASP A 1 252 ? -6.856 -7.468 33.029 1.00 73.75 252 ASP A CA 1
ATOM 2020 C C . ASP A 1 252 ? -6.304 -8.494 32.042 1.00 73.75 252 ASP A C 1
ATOM 2022 O O . ASP A 1 252 ? -7.002 -9.421 31.613 1.00 73.75 252 ASP A O 1
ATOM 2026 N N . MET A 1 253 ? -5.040 -8.328 31.660 1.00 67.00 253 MET A N 1
ATOM 2027 C CA . MET A 1 253 ? -4.374 -9.225 30.727 1.00 67.00 253 MET A CA 1
ATOM 2028 C C . MET A 1 253 ? -3.498 -10.193 31.509 1.00 67.00 253 MET A C 1
ATOM 2030 O O . MET A 1 253 ? -2.358 -9.907 31.856 1.00 67.00 253 MET A O 1
ATOM 2034 N N . SER A 1 254 ? -4.038 -11.378 31.791 1.00 65.88 254 SER A N 1
ATOM 2035 C CA . SER A 1 254 ? -3.249 -12.451 32.398 1.00 65.88 254 SER A CA 1
ATOM 2036 C C . SER A 1 254 ? -2.493 -13.209 31.313 1.00 65.88 254 SER A C 1
ATOM 2038 O O . SER A 1 254 ? -3.088 -14.015 30.593 1.00 65.88 254 SER A O 1
ATOM 2040 N N . PHE A 1 255 ? -1.190 -12.962 31.192 1.00 59.19 255 PHE A N 1
ATOM 2041 C CA . PHE A 1 255 ? -0.308 -13.735 30.320 1.00 59.19 255 PHE A CA 1
ATOM 2042 C C . PHE A 1 255 ? 0.003 -15.086 30.974 1.00 59.19 255 PHE A C 1
ATOM 2044 O O . PHE A 1 255 ? 0.582 -15.155 32.054 1.00 59.19 255 PHE A O 1
ATOM 2051 N N . ILE A 1 256 ? -0.437 -16.167 30.332 1.00 58.38 256 ILE A N 1
ATOM 2052 C CA . ILE A 1 256 ? -0.287 -17.546 30.817 1.00 58.38 256 ILE A CA 1
ATOM 2053 C C . ILE A 1 256 ? 1.024 -18.158 30.306 1.00 58.38 256 ILE A C 1
ATOM 2055 O O . ILE A 1 256 ? 1.611 -18.988 30.996 1.00 58.38 256 ILE A O 1
ATOM 2059 N N . ASP A 1 257 ? 1.480 -17.768 29.110 1.00 52.56 257 ASP A N 1
ATOM 2060 C CA . ASP A 1 257 ? 2.688 -18.315 28.483 1.00 52.56 257 ASP A CA 1
ATOM 2061 C C . ASP A 1 257 ? 3.384 -17.290 27.567 1.00 52.56 257 ASP A C 1
ATOM 2063 O O . ASP A 1 257 ? 2.774 -16.327 27.089 1.00 52.56 257 ASP A O 1
ATOM 2067 N N . TYR A 1 258 ? 4.675 -17.510 27.315 1.00 51.91 258 TYR A N 1
ATOM 2068 C CA . TYR A 1 258 ? 5.517 -16.674 26.464 1.00 51.91 258 TYR A CA 1
ATOM 2069 C C . TYR A 1 258 ? 5.096 -16.772 24.985 1.00 51.91 258 TYR A C 1
ATOM 2071 O O . TYR A 1 258 ? 4.676 -17.821 24.502 1.00 51.91 258 TYR A O 1
ATOM 2079 N N . GLY A 1 259 ? 5.275 -15.686 24.221 1.00 49.16 259 GLY A N 1
ATOM 2080 C CA . GLY A 1 259 ? 5.207 -15.738 22.751 1.00 49.16 259 GLY A CA 1
ATOM 2081 C C . GLY A 1 259 ? 3.914 -15.253 22.095 1.00 49.16 259 GLY A C 1
ATOM 2082 O O . GLY A 1 259 ? 3.742 -15.421 20.886 1.00 49.16 259 GLY A O 1
ATOM 2083 N N . CYS A 1 260 ? 3.022 -14.605 22.837 1.00 48.53 260 CYS A N 1
ATOM 2084 C CA . CYS A 1 260 ? 1.879 -13.939 22.228 1.00 48.53 260 CYS A CA 1
ATOM 2085 C C . CYS A 1 260 ? 2.174 -12.471 21.925 1.00 48.53 260 CYS A C 1
ATOM 2087 O O . CYS A 1 260 ? 2.328 -11.640 22.814 1.00 48.53 260 CYS A O 1
ATOM 2089 N N . CYS A 1 261 ? 2.301 -12.191 20.627 1.00 50.06 261 CYS A N 1
ATOM 2090 C CA . CYS A 1 261 ? 2.748 -10.902 20.106 1.00 50.06 261 CYS A CA 1
ATOM 2091 C C . CYS A 1 261 ? 1.627 -10.124 19.415 1.00 50.06 261 CYS A C 1
ATOM 2093 O O . CYS A 1 261 ? 1.893 -9.056 18.878 1.00 50.06 261 CYS A O 1
ATOM 2095 N N . THR A 1 262 ? 0.415 -10.679 19.300 1.00 53.00 262 THR A N 1
ATOM 2096 C CA . THR A 1 262 ? -0.663 -10.051 18.530 1.00 53.00 262 THR A CA 1
ATOM 2097 C C . THR A 1 262 ? -2.032 -10.387 19.098 1.00 53.00 262 THR A C 1
ATOM 2099 O O . THR A 1 262 ? -2.362 -11.553 19.327 1.00 53.00 262 THR A O 1
ATOM 2102 N N . TYR A 1 263 ? -2.842 -9.346 19.273 1.00 56.91 263 TYR A N 1
ATOM 2103 C CA . TYR A 1 263 ? -4.210 -9.434 19.753 1.00 56.91 263 TYR A CA 1
ATOM 2104 C C . TYR A 1 263 ? -5.154 -8.841 18.700 1.00 56.91 263 TYR A C 1
ATOM 2106 O O . TYR A 1 263 ? -4.767 -8.115 17.786 1.00 56.91 263 TYR A O 1
ATOM 2114 N N . ALA A 1 264 ? -6.419 -9.208 18.771 1.00 55.81 264 ALA A N 1
ATOM 2115 C CA . ALA A 1 264 ? -7.471 -8.637 17.955 1.00 55.81 264 ALA A CA 1
ATOM 2116 C C . ALA A 1 264 ? -8.689 -8.422 18.841 1.00 55.81 264 ALA A C 1
ATOM 2118 O O . ALA A 1 264 ? -9.092 -9.336 19.560 1.00 55.81 264 ALA A O 1
ATOM 2119 N N . ILE A 1 265 ? -9.273 -7.226 18.787 1.00 56.41 265 ILE A N 1
ATOM 2120 C CA . ILE A 1 265 ? -10.563 -6.954 19.415 1.00 56.41 265 ILE A CA 1
ATOM 2121 C C . ILE A 1 265 ? -11.629 -7.352 18.404 1.00 56.41 265 ILE A C 1
ATOM 2123 O O . ILE A 1 265 ? -11.636 -6.908 17.254 1.00 56.41 265 ILE A O 1
ATOM 2127 N N . ILE A 1 266 ? -12.548 -8.192 18.850 1.00 58.03 266 ILE A N 1
ATOM 2128 C CA . ILE A 1 266 ? -13.749 -8.555 18.122 1.00 58.03 266 ILE A CA 1
ATOM 2129 C C . ILE A 1 266 ? -14.929 -8.073 18.948 1.00 58.03 266 ILE A C 1
ATOM 2131 O O . ILE A 1 266 ? -15.291 -8.675 19.952 1.00 58.03 266 ILE A O 1
ATOM 2135 N N . ALA A 1 267 ? -15.533 -6.975 18.510 1.00 55.25 267 ALA A N 1
ATOM 2136 C CA . ALA A 1 267 ? -16.808 -6.528 19.040 1.00 55.25 267 ALA A CA 1
ATOM 2137 C C . ALA A 1 267 ? -17.956 -7.224 18.289 1.00 55.25 267 ALA A C 1
ATOM 2139 O O . ALA A 1 267 ? -17.945 -7.315 17.060 1.00 55.25 267 ALA A O 1
ATOM 2140 N N . THR A 1 268 ? -18.945 -7.717 19.027 1.00 57.41 268 THR A N 1
ATOM 2141 C CA . THR A 1 268 ? -20.174 -8.332 18.518 1.00 57.41 268 THR A CA 1
ATOM 2142 C C . THR A 1 268 ? -21.380 -7.764 19.264 1.00 57.41 268 THR A C 1
ATOM 2144 O O . THR A 1 268 ? -21.329 -7.580 20.473 1.00 57.41 268 THR A O 1
ATOM 2147 N N . GLY A 1 269 ? -22.479 -7.494 18.559 1.00 48.00 269 GLY A N 1
ATOM 2148 C CA . GLY A 1 269 ? -23.678 -6.881 19.151 1.00 48.00 269 GLY A CA 1
ATOM 2149 C C . GLY A 1 269 ? -23.709 -5.350 19.055 1.00 48.00 269 GLY A C 1
ATOM 2150 O O . GLY A 1 269 ? -22.718 -4.727 18.679 1.00 48.00 269 GLY A O 1
ATOM 2151 N N . GLY A 1 270 ? -24.887 -4.782 19.330 1.00 48.66 270 GLY A N 1
ATOM 2152 C CA . GLY A 1 270 ? -25.147 -3.353 19.514 1.00 48.66 270 GLY A CA 1
ATOM 2153 C C . GLY A 1 270 ? -24.648 -2.434 18.403 1.00 48.66 270 GLY A C 1
ATOM 2154 O O . GLY A 1 270 ? -23.699 -1.680 18.578 1.00 48.66 270 GLY A O 1
ATOM 2155 N N . GLY A 1 271 ? -25.313 -2.455 17.251 1.00 44.28 271 GLY A N 1
ATOM 2156 C CA . GLY A 1 271 ? -25.397 -1.286 16.369 1.00 44.28 271 GLY A CA 1
ATOM 2157 C C . GLY A 1 271 ? -24.165 -0.641 15.755 1.00 44.28 271 GLY A C 1
ATOM 2158 O O . GLY A 1 271 ? -24.319 0.378 15.084 1.00 44.28 271 GLY A O 1
ATOM 2159 N N . TYR A 1 272 ? -22.984 -1.233 15.870 1.00 44.38 272 TYR A N 1
ATOM 2160 C CA . TYR A 1 272 ? -21.933 -0.978 14.898 1.00 44.38 272 TYR A CA 1
ATOM 2161 C C . TYR A 1 272 ? -22.242 -1.812 13.660 1.00 44.38 272 TYR A C 1
ATOM 2163 O O . TYR A 1 272 ? -22.366 -3.035 13.730 1.00 44.38 272 TYR A O 1
ATOM 2171 N N . ASP A 1 273 ? -22.437 -1.133 12.531 1.00 38.62 273 ASP A N 1
ATOM 2172 C CA . ASP A 1 273 ? -22.667 -1.768 11.239 1.00 38.62 273 ASP A CA 1
ATOM 2173 C C . ASP A 1 273 ? -21.647 -2.906 11.036 1.00 38.62 273 ASP A C 1
ATOM 2175 O O . ASP A 1 273 ? -20.437 -2.747 11.192 1.00 38.62 273 ASP A O 1
ATOM 2179 N N . TRP A 1 274 ? -22.166 -4.077 10.700 1.00 36.88 274 TRP A N 1
ATOM 2180 C CA . TRP A 1 274 ? -21.478 -5.339 10.431 1.00 36.88 274 TRP A CA 1
ATOM 2181 C C . TRP A 1 274 ? -20.460 -5.195 9.282 1.00 36.88 274 TRP A C 1
ATOM 2183 O O . TRP A 1 274 ? -19.626 -6.074 9.073 1.00 36.88 274 TRP A O 1
ATOM 2193 N N . GLN A 1 275 ? -20.472 -4.053 8.587 1.00 37.03 275 GLN A N 1
ATOM 2194 C CA . GLN A 1 275 ? -19.446 -3.579 7.656 1.00 37.03 275 GLN A CA 1
ATOM 2195 C C . GLN A 1 275 ? -18.124 -3.119 8.313 1.00 37.03 275 GLN A C 1
ATOM 2197 O O . GLN A 1 275 ? -17.136 -2.934 7.600 1.00 37.03 275 GLN A O 1
ATOM 2202 N N . TYR A 1 276 ? -18.055 -2.970 9.642 1.00 42.12 276 TYR A N 1
ATOM 2203 C CA . TYR A 1 276 ? -16.859 -2.541 10.391 1.00 42.12 276 TYR A CA 1
ATOM 2204 C C . TYR A 1 276 ? -16.145 -3.691 11.118 1.00 42.12 276 TYR A C 1
ATOM 2206 O O . TYR A 1 276 ? -15.599 -3.519 12.206 1.00 42.12 276 TYR A O 1
ATOM 2214 N N . GLN A 1 277 ? -16.145 -4.883 10.517 1.00 37.47 277 GLN A N 1
ATOM 2215 C CA . GLN A 1 277 ? -15.500 -6.057 11.096 1.00 37.47 277 GLN A CA 1
ATOM 2216 C C . GLN A 1 277 ? -13.973 -5.926 11.210 1.00 37.47 277 GLN A C 1
ATOM 2218 O O . GLN A 1 277 ? -13.276 -5.656 10.232 1.00 37.47 277 GLN A O 1
ATOM 2223 N N . ILE A 1 278 ? -13.513 -6.278 12.415 1.00 37.91 278 ILE A N 1
ATOM 2224 C CA . ILE A 1 278 ? -12.152 -6.627 12.836 1.00 37.91 278 ILE A CA 1
ATOM 2225 C C . ILE A 1 278 ? -11.172 -5.454 12.808 1.00 37.91 278 ILE A C 1
ATOM 2227 O O . ILE A 1 278 ? -10.524 -5.150 11.809 1.00 37.91 278 ILE A O 1
ATOM 2231 N N . SER A 1 279 ? -10.997 -4.864 13.982 1.00 41.22 279 SER A N 1
ATOM 2232 C CA . SER A 1 279 ? -9.805 -4.112 14.340 1.00 41.22 279 SER A CA 1
ATOM 2233 C C . SER A 1 279 ? -8.823 -5.047 15.044 1.00 41.22 279 SER A C 1
ATOM 2235 O O . SER A 1 279 ? -8.981 -5.396 16.219 1.00 41.22 279 SER A O 1
ATOM 2237 N N . THR A 1 280 ? -7.818 -5.498 14.308 1.00 38.91 280 THR A N 1
ATOM 2238 C CA . THR A 1 280 ? -6.649 -6.142 14.907 1.00 38.91 280 THR A CA 1
ATOM 2239 C C . THR A 1 280 ? -5.831 -5.057 15.607 1.00 38.91 280 THR A C 1
ATOM 2241 O O . THR A 1 280 ? -5.694 -3.971 15.062 1.00 38.91 280 THR A O 1
ATOM 2244 N N . PHE A 1 281 ? -5.302 -5.304 16.804 1.00 41.06 281 PHE A N 1
ATOM 2245 C CA . PHE A 1 281 ? -4.380 -4.365 17.450 1.00 41.06 281 PHE A CA 1
ATOM 2246 C C . PHE A 1 281 ? -3.253 -5.157 18.107 1.00 41.06 281 PHE A C 1
ATOM 2248 O O . PHE A 1 281 ? -3.458 -6.103 18.865 1.00 41.06 281 PHE A O 1
ATOM 2255 N N . VAL A 1 282 ? -2.021 -4.809 17.771 1.00 38.19 282 VAL A N 1
ATOM 2256 C CA . VAL A 1 282 ? -0.875 -5.650 18.099 1.00 38.19 282 VAL A CA 1
ATOM 2257 C C . VAL A 1 282 ? -0.298 -5.245 19.454 1.00 38.19 282 VAL A C 1
ATOM 2259 O O . VAL A 1 282 ? 0.455 -4.282 19.536 1.00 38.19 282 VAL A O 1
ATOM 2262 N N . VAL A 1 283 ? -0.630 -5.984 20.519 1.00 37.34 283 VAL A N 1
ATOM 2263 C CA . VAL A 1 283 ? 0.033 -5.812 21.823 1.00 37.34 283 VAL A CA 1
ATOM 2264 C C . VAL A 1 283 ? 1.288 -6.671 21.891 1.00 37.34 283 VAL A C 1
ATOM 2266 O O . VAL A 1 283 ? 1.239 -7.891 21.728 1.00 37.34 283 VAL A O 1
ATOM 2269 N N . TYR A 1 284 ? 2.404 -6.019 22.194 1.00 39.56 284 TYR A N 1
ATOM 2270 C CA . TYR A 1 284 ? 3.689 -6.645 22.459 1.00 39.56 284 TYR A CA 1
ATOM 2271 C C . TYR A 1 284 ? 3.956 -6.616 23.967 1.00 39.56 284 TYR A C 1
ATOM 2273 O O . TYR A 1 284 ? 3.887 -5.558 24.587 1.00 39.56 284 TYR A O 1
ATOM 2281 N N . ALA A 1 285 ? 4.274 -7.771 24.549 1.00 35.84 285 ALA A N 1
ATOM 2282 C CA . ALA A 1 285 ? 4.766 -7.877 25.918 1.00 35.84 285 ALA A CA 1
ATOM 2283 C C . ALA A 1 285 ? 6.249 -8.277 25.883 1.00 35.84 285 ALA A C 1
ATOM 2285 O O . ALA A 1 285 ? 6.621 -9.226 25.187 1.00 35.84 285 ALA A O 1
ATOM 2286 N N . CYS A 1 286 ? 7.096 -7.554 26.619 1.00 36.38 286 CYS A N 1
ATOM 2287 C CA . CYS A 1 286 ? 8.514 -7.872 26.788 1.00 36.38 286 CYS A CA 1
ATOM 2288 C C . CYS A 1 286 ? 8.782 -8.246 28.247 1.00 36.38 286 CYS A C 1
ATOM 2290 O O . CYS A 1 286 ? 8.354 -7.537 29.155 1.00 36.38 286 CYS A O 1
ATOM 2292 N N . ASP A 1 287 ? 9.513 -9.340 28.461 1.00 36.62 287 ASP A N 1
ATOM 2293 C CA . ASP A 1 287 ? 9.941 -9.763 29.793 1.00 36.62 287 ASP A CA 1
ATOM 2294 C C . ASP A 1 287 ? 11.056 -8.841 30.324 1.00 36.62 287 ASP A C 1
ATOM 2296 O O . ASP A 1 287 ? 12.046 -8.569 29.640 1.00 36.62 287 ASP A O 1
ATOM 2300 N N . GLY A 1 288 ? 10.877 -8.363 31.557 1.00 35.34 288 GLY A N 1
ATOM 2301 C CA . GLY A 1 288 ? 11.837 -7.580 32.331 1.00 35.34 288 GLY A CA 1
ATOM 2302 C C . GLY A 1 288 ? 12.791 -8.423 33.185 1.00 35.34 288 GLY A C 1
ATOM 2303 O O . GLY A 1 288 ? 13.415 -7.877 34.096 1.00 35.34 288 GLY A O 1
ATOM 2304 N N . GLN A 1 289 ? 12.925 -9.735 32.955 1.00 39.06 289 GLN A N 1
ATOM 2305 C CA . GLN A 1 289 ? 13.951 -10.520 33.638 1.00 39.06 289 GLN A CA 1
ATOM 2306 C C . GLN A 1 289 ? 15.357 -10.070 33.221 1.00 39.06 289 GLN A C 1
ATOM 2308 O O . GLN A 1 289 ? 15.802 -10.218 32.078 1.00 39.06 289 GLN A O 1
ATOM 2313 N N . ALA A 1 290 ? 16.066 -9.514 34.204 1.00 39.66 290 ALA A N 1
ATOM 2314 C CA . ALA A 1 290 ? 17.438 -9.042 34.125 1.00 39.66 290 ALA A CA 1
ATOM 2315 C C . ALA A 1 290 ? 18.382 -10.129 33.573 1.00 39.66 290 ALA A C 1
ATOM 2317 O O . ALA A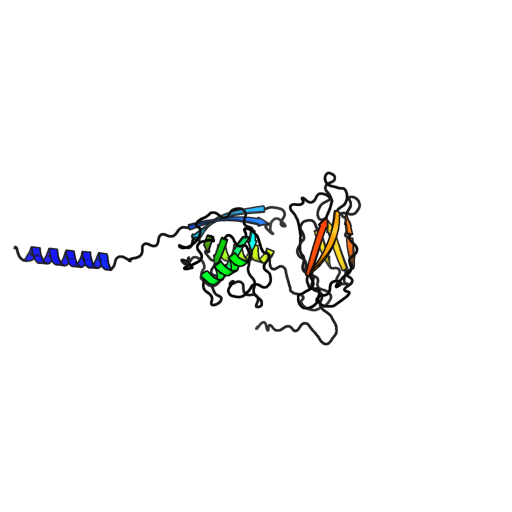 1 290 ? 18.896 -10.964 34.312 1.00 39.66 290 ALA A O 1
ATOM 2318 N N . GLY A 1 291 ? 18.619 -10.122 32.260 1.00 41.34 291 GLY A N 1
ATOM 2319 C CA . GLY A 1 291 ? 19.598 -11.004 31.617 1.00 41.34 291 GLY A CA 1
ATOM 2320 C C . GLY A 1 291 ? 19.323 -11.316 30.148 1.00 41.34 291 GLY A C 1
ATOM 2321 O O . GLY A 1 291 ? 20.271 -11.464 29.378 1.00 41.34 291 GLY A O 1
ATOM 2322 N N . TYR A 1 292 ? 18.056 -11.323 29.729 1.00 38.97 292 TYR A N 1
ATOM 2323 C CA . TYR A 1 292 ? 17.656 -11.514 28.330 1.00 38.97 292 TYR A CA 1
ATOM 2324 C C . TYR A 1 292 ? 16.929 -10.274 27.812 1.00 38.97 292 TYR A C 1
ATOM 2326 O O . TYR A 1 292 ? 15.792 -10.335 27.361 1.00 38.97 292 TYR A O 1
ATOM 2334 N N . GLY A 1 293 ? 17.600 -9.120 27.884 1.00 36.72 293 GLY A N 1
ATOM 2335 C CA . GLY A 1 293 ? 17.104 -7.915 27.229 1.00 36.72 293 GLY A CA 1
ATOM 2336 C C . GLY A 1 293 ? 16.861 -8.191 25.745 1.00 36.72 293 GLY A C 1
ATOM 2337 O O . GLY A 1 293 ? 17.693 -8.826 25.087 1.00 36.72 293 GLY A O 1
ATOM 2338 N N . CYS A 1 294 ? 15.729 -7.714 25.226 1.00 35.47 294 CYS A N 1
ATOM 2339 C CA . CYS A 1 294 ? 15.491 -7.601 23.793 1.00 35.47 294 CYS A CA 1
ATOM 2340 C C . CYS A 1 294 ? 16.681 -6.834 23.203 1.00 35.47 294 CYS A C 1
ATOM 2342 O O . CYS A 1 294 ? 16.836 -5.640 23.446 1.00 35.47 294 CYS A O 1
ATOM 2344 N N . LYS A 1 295 ? 17.614 -7.544 22.558 1.00 33.38 295 LYS A N 1
ATOM 2345 C CA . LYS A 1 295 ? 18.878 -6.948 22.125 1.00 33.38 295 LYS A CA 1
ATOM 2346 C C . LYS A 1 295 ? 18.617 -6.001 20.964 1.00 33.38 295 LYS A C 1
ATOM 2348 O O . LYS A 1 295 ? 18.485 -6.438 19.823 1.00 33.38 295 LYS A O 1
ATOM 2353 N N . ASP A 1 296 ? 18.650 -4.713 21.276 1.00 35.25 296 ASP A N 1
ATOM 2354 C CA . ASP A 1 296 ? 18.908 -3.640 20.332 1.00 35.25 296 ASP A CA 1
ATOM 2355 C C . ASP A 1 296 ? 20.167 -3.960 19.520 1.00 35.25 296 ASP A C 1
ATOM 2357 O O . ASP A 1 296 ? 21.276 -4.095 20.048 1.00 35.25 296 ASP A O 1
ATOM 2361 N N . LYS A 1 297 ? 20.005 -4.072 18.204 1.00 27.61 297 LYS A N 1
ATOM 2362 C CA . LYS A 1 297 ? 21.119 -3.964 17.266 1.00 27.61 297 LYS A CA 1
ATOM 2363 C C . LYS A 1 297 ? 20.708 -3.134 16.059 1.00 27.61 297 LYS A C 1
ATOM 2365 O O . LYS A 1 297 ? 20.635 -3.633 14.947 1.00 27.61 297 LYS A O 1
ATOM 2370 N N . TYR A 1 298 ? 20.530 -1.838 16.288 1.00 26.25 298 TYR A N 1
ATOM 2371 C CA . TYR A 1 298 ? 20.892 -0.838 15.288 1.00 26.25 298 TYR A CA 1
ATOM 2372 C C . TYR A 1 298 ? 21.641 0.311 15.971 1.00 26.25 298 TYR A C 1
ATOM 2374 O O . TYR A 1 298 ? 21.071 0.986 16.825 1.00 26.25 298 TYR A O 1
ATOM 2382 N N . PRO A 1 299 ? 22.925 0.536 15.638 1.00 31.67 299 PRO A N 1
ATOM 2383 C CA . PRO A 1 299 ? 23.603 1.761 16.012 1.00 31.67 299 PRO A CA 1
ATOM 2384 C C . PRO A 1 299 ? 23.094 2.883 15.103 1.00 31.67 299 PRO A C 1
ATOM 2386 O O . PRO A 1 299 ? 23.418 2.930 13.917 1.00 31.67 299 PRO A O 1
ATOM 2389 N N . CYS A 1 300 ? 22.309 3.799 15.662 1.00 25.62 300 CYS A N 1
ATOM 2390 C CA . CYS A 1 300 ? 22.207 5.140 15.105 1.00 25.62 300 CYS A CA 1
ATOM 2391 C C . CYS A 1 300 ? 23.579 5.805 15.279 1.00 25.62 300 CYS A C 1
ATOM 2393 O O . CYS A 1 300 ? 24.040 6.009 16.403 1.00 25.62 300 CYS A O 1
ATOM 2395 N N . GLY A 1 301 ? 24.261 6.065 14.164 1.00 30.30 301 GLY A N 1
ATOM 2396 C CA . GLY A 1 301 ? 25.415 6.956 14.131 1.00 30.30 301 GLY A CA 1
ATOM 2397 C C . GLY A 1 301 ? 24.975 8.404 14.353 1.00 30.30 301 GLY A C 1
ATOM 2398 O O . GLY A 1 301 ? 23.860 8.765 13.981 1.00 30.30 301 GLY A O 1
ATOM 2399 N N . ALA A 1 302 ? 25.867 9.150 15.003 1.00 30.73 302 ALA A N 1
ATOM 2400 C CA . ALA A 1 302 ? 25.776 10.551 15.414 1.00 30.73 302 ALA A CA 1
ATOM 2401 C C . ALA A 1 302 ? 25.350 11.544 14.321 1.00 30.73 302 ALA A C 1
ATOM 2403 O O . ALA A 1 302 ? 25.634 11.281 13.129 1.00 30.73 302 ALA A O 1
#

Secondary structure (DSSP, 8-state):
-HHHHHHHHHHHHHHHHHHHHHS-S-----EEEEEEEEEE-GGGTT-SEEEEEEEEEEE-SSS--PPP-SPPEEE--BTTS--SS-S-BS-----TTEEEEEES-TT--HHHHHHHHHHTTEEEEEEE-SSS-S--------S--SSEEEEE-HHHHHHHHHHHHHTT-S-----SSS--------TTEEEEE-SSSEEEEEESS---GGG-SEEEEEEEEE--TT---TTSEE-PPEEEETTTTTSPEEEE-EE-SS---EEEEEEESTTS-GGG--EEE--------TT-----------

Sequence (302 aa):
MKNSQRLLSFNIFIYFLLCIILLPKYIQCYMTTIITHEYYSPESNFTNKTYETQTNGFVSTKGSQTIVRNGKAFILTDINGNFDGCEQPINPMNIANGIAIIQRGGNCTFSVKITRAKQYGASAVIIYDPFHSGLELYNMLHNNSDILSVYVQRPIGSRLFNLAKDIHQWPSYCGNANTGFSYEPVRGFVVTPDGQDHLTLKLNTPPVHSLGDEIKVEFKVQPNWYYNGTRCTNFNPIVFTEDNWQEPQQVDMSFIDYGCCTYAIIATGGGYDWQYQISTFVVYACDGQAGYGCKDKYPCGA

pLDDT: mean 70.1, std 20.29, range [25.62, 96.75]

Foldseek 3Di:
DVVVVVVVVVVVVVVVVVCVVPPPPDPDDWDWDKDKDWAQDVVVVSPDIDIDIDTWWTWAPAADPDDQPPAAEAFFQPPVRAGQQQHQGPDQPLRASHEYQHEPDDPDAPQSNVVSCVVSRYQEYEYEYQPDPWRDYDHGDYNYHYHTYTYGTNVVSVVSCVRNVVVVPQDPDDDDDAQDWTWDPQQQWDWADPRPQKIWIAGPDAFDVVWAFKKKKDKDFDFDPVDPDPPQWDWDIDIDGNVPRHPTDMIHTDGPDPGTFWMKIAIDTTDDPPVRGIDTITTGDDDPPPPDPPDDPDDDDD

InterPro domains:
  IPR003137 PA domain [PF02225] (83-158)
  IPR046450 PA domain superfamily [SSF52025] (85-145)